Protein AF-A0A7S3BVL7-F1 (afdb_monomer)

Nearest PDB structures (foldseek):
  9erv-assembly1_A  TM=2.334E-01  e=6.554E-01  Salmonella
  4ccl-assembly1_B  TM=4.447E-01  e=3.852E+00  Escherichia coli
  7o05-assembly2_B  TM=2.309E-01  e=3.852E+00  Severe acute respiratory syndrome coronavirus 2

Radius of gyration: 19.99 Å; Cα contacts (8 Å, |Δi|>4): 386; chains: 1; bounding box: 57×36×60 Å

pLDDT: mean 72.98, std 22.2, range [33.56, 97.69]

Secondary structure (DSSP, 8-state):
-HHHHHHGGGTTT---HHHHHHHHHS---TTSGGG--EEEEEEETTEEEEEESSS---HHHHHHHHHHHHHHHHSPPPSEEEEEE-SSS-GGGT--S---EEES-B-TT--SEE---HHHHHHHHS-S--TT----B--SSTT--S-B----SSHHHHHHHH--------TTS-HHHHHHHHH-TTSS--TTSSPPPPTTS-GGG-SEEEE---SS--THHHHHHHTT-EEEE---S-GGG--B-TTGGG-

Sequence (251 aa):
EIVQAELEPFVEHGIDEQLVQRAFDAPRLRKAHKGDDFIRIRSVDGRLFIAKRGFCLNYRHRAYLEGLLEIMRTSTLPDVDFVMSVNDNPPCEATRERLPIGTFSKRRGCESFVLPCWSMMHDMYRGRTSTYSYHKLRPTSPRIRGLSWGLGNGPTRKKALQRVVNRGLLVGLPLHITNQIYKDSSLWFDNRQKPGVANESHPCGYTHLAHMEGVAYSMRLKNVVLCGALAVWVDKPSETQLYREYWYRFL

InterPro domains:
  IPR006598 Glycosyl transferase CAP10 domain [PF05686] (2-120)

Organism: NCBI:txid156174

Structure (mmCIF, N/CA/C/O backbone):
data_AF-A0A7S3BVL7-F1
#
_entry.id   AF-A0A7S3BVL7-F1
#
loop_
_atom_site.group_PDB
_atom_site.id
_atom_site.type_symbol
_atom_site.label_atom_id
_atom_site.label_alt_id
_atom_site.label_comp_id
_atom_site.label_asym_id
_atom_site.label_entity_id
_atom_site.label_seq_id
_atom_site.pdbx_PDB_ins_code
_atom_site.Cartn_x
_atom_site.Cartn_y
_atom_site.Cartn_z
_atom_site.occupancy
_atom_site.B_iso_or_equiv
_atom_site.auth_seq_id
_atom_site.auth_comp_id
_atom_site.auth_asym_id
_atom_site.auth_atom_id
_atom_site.pdbx_PDB_model_num
ATOM 1 N N . GLU A 1 1 ? -2.096 -17.096 2.851 1.00 76.88 1 GLU A N 1
ATOM 2 C CA . GLU A 1 1 ? -0.652 -17.114 3.182 1.00 76.88 1 GLU A CA 1
ATOM 3 C C . GLU A 1 1 ? -0.027 -15.732 3.425 1.00 76.88 1 GLU A C 1
ATOM 5 O O . GLU A 1 1 ? 0.138 -15.460 4.599 1.00 76.88 1 GLU A O 1
ATOM 10 N N . ILE A 1 2 ? 0.270 -14.832 2.448 1.00 80.25 2 ILE A N 1
ATOM 11 C CA . ILE A 1 2 ? 0.862 -13.485 2.769 1.00 80.25 2 ILE A CA 1
ATOM 12 C C . ILE A 1 2 ? 0.034 -12.775 3.820 1.00 80.25 2 ILE A C 1
ATOM 14 O O . ILE A 1 2 ? 0.545 -12.420 4.867 1.00 80.25 2 ILE A O 1
ATOM 18 N N . VAL A 1 3 ? -1.247 -12.560 3.514 1.00 82.19 3 VAL A N 1
ATOM 19 C CA . VAL A 1 3 ? -2.116 -11.731 4.353 1.00 82.19 3 VAL A CA 1
ATOM 20 C C . VAL A 1 3 ? -2.211 -12.320 5.757 1.00 82.19 3 VAL A C 1
ATOM 22 O O . VAL A 1 3 ? -2.200 -11.588 6.732 1.00 82.19 3 VAL A O 1
ATOM 25 N N . GLN A 1 4 ? -2.216 -13.649 5.856 1.00 86.44 4 GLN A N 1
ATOM 26 C CA . GLN A 1 4 ? -2.236 -14.348 7.132 1.00 86.44 4 GLN A CA 1
ATOM 27 C C . GLN A 1 4 ? -0.932 -14.149 7.915 1.00 86.44 4 GLN A C 1
ATOM 29 O O . GLN A 1 4 ? -1.004 -13.792 9.079 1.00 86.44 4 GLN A O 1
ATOM 34 N N . ALA A 1 5 ? 0.237 -14.300 7.284 1.00 89.06 5 ALA A N 1
ATOM 35 C CA . ALA A 1 5 ? 1.531 -14.064 7.935 1.00 89.06 5 ALA A CA 1
ATOM 36 C C . ALA A 1 5 ? 1.726 -12.590 8.340 1.00 89.06 5 ALA A C 1
ATOM 38 O O . ALA A 1 5 ? 2.331 -12.279 9.357 1.00 89.06 5 ALA A O 1
ATOM 39 N N . GLU A 1 6 ? 1.194 -11.661 7.546 1.00 90.38 6 GLU A N 1
ATOM 40 C CA . GLU A 1 6 ? 1.248 -10.225 7.824 1.00 90.38 6 GLU A CA 1
ATOM 41 C C . GLU A 1 6 ? 0.330 -9.811 8.986 1.00 90.38 6 GLU A C 1
ATOM 43 O O . GLU A 1 6 ? 0.614 -8.823 9.661 1.00 90.38 6 GLU A O 1
ATOM 48 N N . LEU A 1 7 ? -0.756 -10.555 9.217 1.00 91.69 7 LEU A N 1
ATOM 49 C CA . LEU A 1 7 ? -1.724 -10.304 10.287 1.00 91.69 7 LEU A CA 1
ATOM 50 C C . LEU A 1 7 ? -1.544 -11.218 11.506 1.00 91.69 7 LEU A C 1
ATOM 52 O O . LEU A 1 7 ? -2.177 -10.974 12.529 1.00 91.69 7 LEU A O 1
ATOM 56 N N . GLU A 1 8 ? -0.668 -12.222 11.425 1.00 93.62 8 GLU A N 1
ATOM 57 C CA . GLU A 1 8 ? -0.352 -13.167 12.503 1.00 93.62 8 GLU A CA 1
ATOM 58 C C . GLU A 1 8 ? -0.082 -12.484 13.856 1.00 93.62 8 GLU A C 1
ATOM 60 O O . GLU A 1 8 ? -0.671 -12.924 14.845 1.00 93.62 8 GLU A O 1
ATOM 65 N N . PRO A 1 9 ? 0.676 -11.365 13.935 1.00 92.62 9 PRO A N 1
ATOM 66 C CA . PRO A 1 9 ? 0.924 -10.683 15.208 1.00 92.62 9 PRO A CA 1
ATOM 67 C C . PRO A 1 9 ? -0.334 -10.167 15.923 1.00 92.62 9 PRO A C 1
ATOM 69 O O . PRO A 1 9 ? -0.261 -9.819 17.098 1.00 92.62 9 PRO A O 1
ATOM 72 N N . PHE A 1 10 ? -1.469 -10.086 15.225 1.00 94.12 10 PHE A N 1
ATOM 73 C CA . PHE A 1 10 ? -2.731 -9.566 15.749 1.00 94.12 10 PHE A CA 1
ATOM 74 C C . PHE A 1 10 ? -3.795 -10.655 15.944 1.00 94.12 10 PHE A C 1
ATOM 76 O O . PHE A 1 10 ? -4.895 -10.346 16.389 1.00 94.12 10 PHE A O 1
ATOM 83 N N . VAL A 1 11 ? -3.508 -11.922 15.620 1.00 93.44 11 VAL A N 1
ATOM 84 C CA . VAL A 1 11 ? -4.509 -13.004 15.690 1.00 93.44 11 VAL A CA 1
ATOM 85 C C . VAL A 1 11 ? -4.908 -13.318 17.131 1.00 93.44 11 VAL A C 1
ATOM 87 O O . VAL A 1 11 ? -6.090 -13.500 17.401 1.00 93.44 11 VAL A O 1
ATOM 90 N N . GLU A 1 12 ? -3.946 -13.354 18.057 1.00 92.19 12 GLU A N 1
ATOM 91 C CA . GLU A 1 12 ? -4.189 -13.741 19.455 1.00 92.19 12 GLU A CA 1
ATOM 92 C C . GLU A 1 12 ? -5.118 -12.763 20.189 1.00 92.19 12 GLU A C 1
ATOM 94 O O . GLU A 1 12 ? -5.978 -13.175 20.964 1.00 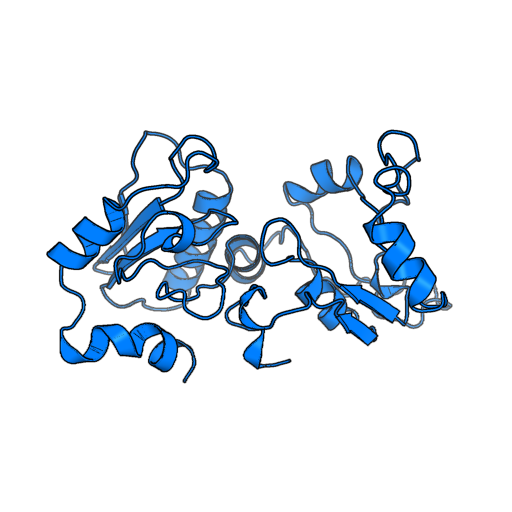92.19 12 GLU A O 1
ATOM 99 N N . HIS A 1 13 ? -4.959 -11.463 19.934 1.00 92.94 13 HIS A N 1
ATOM 100 C CA . HIS A 1 13 ? -5.699 -10.407 20.632 1.00 92.94 13 HIS A CA 1
ATOM 101 C C . HIS A 1 13 ? -6.817 -9.783 19.787 1.00 92.94 13 HIS A C 1
ATOM 103 O O . HIS A 1 13 ? -7.644 -9.041 20.312 1.00 92.94 13 HIS A O 1
ATOM 109 N N . GLY A 1 14 ? -6.854 -10.083 18.488 1.00 95.00 14 GLY A N 1
ATOM 110 C CA . GLY A 1 14 ? -7.730 -9.419 17.534 1.00 95.00 14 GLY A CA 1
ATOM 111 C C . GLY A 1 14 ? -7.319 -7.972 17.242 1.00 95.00 14 GLY A C 1
ATOM 112 O O . GLY A 1 14 ? -6.344 -7.434 17.770 1.00 95.00 14 GLY A O 1
ATOM 113 N N . ILE A 1 15 ? -8.087 -7.334 16.358 1.00 96.12 15 ILE A N 1
ATOM 114 C CA . ILE A 1 15 ? -7.961 -5.912 16.030 1.00 96.12 15 ILE A CA 1
ATOM 115 C C . ILE A 1 15 ? -9.272 -5.239 16.431 1.00 96.12 15 ILE A C 1
ATOM 117 O O . ILE A 1 15 ? -10.266 -5.341 15.714 1.00 96.12 15 ILE A O 1
ATOM 121 N N . ASP A 1 16 ? -9.278 -4.586 17.591 1.00 96.88 16 ASP A N 1
ATOM 122 C CA . ASP A 1 16 ? -10.437 -3.850 18.095 1.00 96.88 16 ASP A CA 1
ATOM 123 C C . ASP A 1 16 ? -10.432 -2.371 17.659 1.00 96.88 16 ASP A C 1
ATOM 125 O O . ASP A 1 16 ? -9.482 -1.856 17.059 1.00 96.88 16 ASP A O 1
ATOM 129 N N . GLU A 1 17 ? -11.520 -1.658 17.961 1.00 97.06 17 GLU A N 1
ATOM 130 C CA . GLU A 1 17 ? -11.662 -0.244 17.602 1.00 97.06 17 GLU A CA 1
ATOM 131 C C . GLU A 1 17 ? -10.611 0.651 18.279 1.00 97.06 17 GLU A C 1
ATOM 133 O O . GLU A 1 17 ? -10.146 1.622 17.673 1.00 97.06 17 GLU A O 1
ATOM 138 N N . GLN A 1 18 ? -10.196 0.323 19.507 1.00 97.62 18 GLN A N 1
ATOM 139 C CA . GLN A 1 18 ? -9.185 1.095 20.229 1.00 97.62 18 GLN A CA 1
ATOM 140 C C . GLN A 1 18 ? -7.812 0.963 19.564 1.00 97.62 18 GLN A C 1
ATOM 142 O O . GLN A 1 18 ? -7.092 1.957 19.431 1.00 97.62 18 GLN A O 1
ATOM 147 N N . LEU A 1 19 ? -7.458 -0.234 19.097 1.00 97.19 19 LEU A N 1
ATOM 148 C CA . LEU A 1 19 ? -6.216 -0.502 18.387 1.00 97.19 19 LEU A CA 1
ATOM 149 C C . LEU A 1 19 ? -6.198 0.186 17.020 1.00 97.19 19 LEU A C 1
ATOM 151 O O . LEU A 1 19 ? -5.183 0.780 16.653 1.00 97.19 19 LEU A O 1
ATOM 155 N N . VAL A 1 20 ? -7.319 0.186 16.292 1.00 97.69 20 VAL A N 1
ATOM 156 C CA . VAL A 1 20 ? -7.454 0.943 15.034 1.00 97.69 20 VAL A CA 1
ATOM 157 C C . VAL A 1 20 ? -7.321 2.447 15.281 1.00 97.69 20 VAL A C 1
ATOM 159 O O . V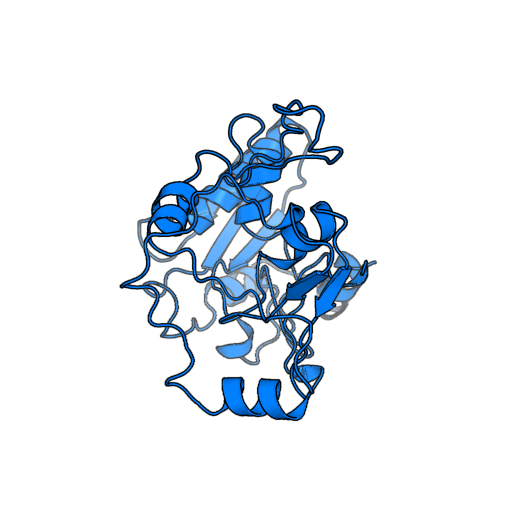AL A 1 20 ? -6.627 3.142 14.533 1.00 97.69 20 VAL A O 1
ATOM 162 N N . GLN A 1 21 ? -7.933 2.969 16.346 1.00 97.56 21 GLN A N 1
ATOM 163 C CA . GLN A 1 21 ? -7.808 4.380 16.705 1.00 97.56 21 GLN A CA 1
ATOM 164 C C . GLN A 1 21 ? -6.359 4.739 17.071 1.00 97.56 21 GLN A C 1
ATOM 166 O O . GLN A 1 21 ? -5.820 5.708 16.536 1.00 97.56 21 GLN A O 1
ATOM 171 N N . ARG A 1 22 ? -5.681 3.919 17.884 1.00 97.12 22 ARG A N 1
ATOM 172 C CA . ARG A 1 22 ? -4.246 4.071 18.188 1.00 97.12 22 ARG A CA 1
ATOM 173 C C . ARG A 1 22 ? -3.380 4.028 16.933 1.00 97.12 22 ARG A C 1
ATOM 175 O O . ARG A 1 22 ? -2.495 4.866 16.778 1.00 97.12 22 ARG A O 1
ATOM 182 N N . ALA A 1 23 ? -3.665 3.112 16.009 1.00 96.75 23 ALA A N 1
ATOM 183 C CA . ALA A 1 23 ? -2.988 3.029 14.717 1.00 96.75 23 ALA A CA 1
ATOM 184 C C . ALA A 1 23 ? -3.146 4.325 13.904 1.00 96.75 23 ALA A C 1
ATOM 186 O O . ALA A 1 23 ? -2.185 4.813 13.307 1.00 96.75 23 ALA A O 1
ATOM 187 N N . PHE A 1 24 ? -4.336 4.928 13.917 1.00 96.38 24 PHE A N 1
ATOM 188 C CA . PHE A 1 24 ? -4.598 6.195 13.237 1.00 96.38 24 PHE A CA 1
ATOM 189 C C . PHE A 1 24 ? -3.907 7.377 13.927 1.00 96.38 24 PHE A C 1
ATOM 191 O O . PHE A 1 24 ? -3.437 8.318 13.266 1.00 96.38 24 PHE A O 1
ATOM 198 N N . ASP A 1 25 ? -3.806 7.318 15.253 1.00 94.81 25 ASP A N 1
ATOM 199 C CA . ASP A 1 25 ? -3.205 8.365 16.065 1.00 94.81 25 ASP A CA 1
ATOM 200 C C . ASP A 1 25 ? -1.686 8.296 16.186 1.00 94.81 25 ASP A C 1
ATOM 202 O O . ASP A 1 25 ? -1.068 9.275 16.619 1.00 94.81 25 ASP A O 1
ATOM 206 N N . ALA A 1 26 ? -1.098 7.197 15.718 1.00 94.56 26 ALA A N 1
ATOM 207 C CA . ALA A 1 26 ? 0.319 6.913 15.804 1.00 94.56 26 ALA A CA 1
ATOM 208 C C . ALA A 1 26 ? 1.214 8.045 15.255 1.00 94.56 26 ALA A C 1
ATOM 210 O O . ALA A 1 26 ? 0.819 8.800 14.345 1.00 94.56 26 ALA A O 1
ATOM 211 N N . PRO A 1 27 ? 2.450 8.163 15.779 1.00 92.81 27 PRO A N 1
ATOM 212 C CA . PRO A 1 27 ? 3.430 9.119 15.286 1.00 92.81 27 PRO A CA 1
ATOM 213 C C . PRO A 1 27 ? 3.668 8.975 13.780 1.00 92.81 27 PRO A C 1
ATOM 215 O O . PRO A 1 27 ? 3.796 7.873 13.250 1.00 92.81 27 PRO A O 1
ATOM 218 N N . ARG A 1 28 ? 3.763 10.113 13.090 1.00 89.88 28 ARG A N 1
ATOM 219 C CA . ARG A 1 28 ? 4.037 10.183 11.648 1.00 89.88 28 ARG A CA 1
ATOM 220 C C . ARG A 1 28 ? 5.461 10.661 11.412 1.00 89.88 28 ARG A C 1
ATOM 222 O O . ARG A 1 28 ? 6.012 11.435 12.196 1.00 89.88 28 ARG A O 1
ATOM 229 N N . LEU A 1 29 ? 6.058 10.241 10.301 1.00 84.50 29 LEU A N 1
ATOM 230 C CA . LEU A 1 29 ? 7.392 10.701 9.926 1.00 84.50 29 LEU A CA 1
ATOM 231 C C . LEU A 1 29 ? 7.372 12.202 9.624 1.00 84.50 29 LEU A C 1
ATOM 233 O O . LEU A 1 29 ? 6.553 12.671 8.839 1.00 84.50 29 LEU A O 1
ATOM 237 N N . ARG A 1 30 ? 8.341 12.960 10.152 1.00 72.19 30 ARG A N 1
ATOM 238 C CA . ARG A 1 30 ? 8.467 14.411 9.885 1.00 72.19 30 ARG A CA 1
ATOM 239 C C . ARG A 1 30 ? 8.573 14.751 8.391 1.00 72.19 30 ARG A C 1
ATOM 241 O O . ARG A 1 30 ? 8.193 15.841 7.983 1.00 72.19 30 ARG A O 1
ATOM 248 N N . LYS A 1 31 ? 9.099 13.823 7.581 1.00 67.19 31 LYS A N 1
ATOM 249 C CA . LYS A 1 31 ? 9.240 13.960 6.120 1.00 67.19 31 LYS A CA 1
ATOM 250 C C . LYS A 1 31 ? 8.011 13.492 5.332 1.00 67.19 31 LYS A C 1
ATOM 252 O O . LYS A 1 31 ? 8.016 13.605 4.108 1.00 67.19 31 LYS A O 1
ATOM 257 N N . ALA A 1 32 ? 6.969 12.982 5.993 1.00 62.28 32 ALA A N 1
ATOM 258 C CA . ALA A 1 32 ? 5.691 12.724 5.344 1.00 62.28 32 ALA A CA 1
ATOM 259 C C . ALA A 1 32 ? 5.196 14.024 4.711 1.00 62.28 32 ALA A C 1
ATOM 261 O O . ALA A 1 32 ? 5.216 15.069 5.362 1.00 62.28 32 ALA A O 1
ATOM 262 N N . HIS A 1 33 ? 4.764 13.983 3.449 1.00 56.62 33 HIS A N 1
ATOM 263 C CA . HIS A 1 33 ? 4.185 15.145 2.779 1.00 56.62 33 HIS A CA 1
ATOM 264 C C . HIS A 1 33 ? 3.084 15.765 3.664 1.00 56.62 33 HIS A C 1
ATOM 266 O O . HIS A 1 33 ? 1.964 15.266 3.700 1.00 56.62 33 HIS A O 1
ATOM 272 N N . LYS A 1 34 ? 3.422 16.860 4.360 1.00 60.72 34 LYS A N 1
ATOM 273 C CA . LYS A 1 34 ? 2.541 17.648 5.239 1.00 60.72 34 LYS A CA 1
ATOM 274 C C . LYS A 1 34 ? 1.993 16.932 6.489 1.00 60.72 34 LYS A C 1
ATOM 276 O O . LYS A 1 34 ? 0.982 17.375 7.008 1.00 60.72 34 LYS A O 1
ATOM 281 N N . GLY A 1 35 ? 2.632 15.862 6.980 1.00 64.38 35 GLY A N 1
ATOM 282 C CA . GLY A 1 35 ? 2.158 15.152 8.188 1.00 64.38 35 GLY A CA 1
ATOM 283 C C . GLY A 1 35 ? 0.805 14.441 8.019 1.00 64.38 35 GLY A C 1
ATOM 284 O O . GLY A 1 35 ? 0.152 14.100 9.000 1.00 64.38 35 GLY A O 1
ATOM 285 N N . ASP A 1 36 ? 0.407 14.215 6.768 1.00 71.81 36 ASP A N 1
ATOM 286 C CA . ASP A 1 36 ? -0.948 13.862 6.349 1.00 71.81 36 ASP A CA 1
ATOM 287 C C . ASP A 1 36 ? -0.956 12.540 5.558 1.00 71.81 36 ASP A C 1
ATOM 289 O O . ASP A 1 36 ? -1.618 12.428 4.529 1.00 71.81 36 ASP A O 1
ATOM 293 N N . ASP A 1 37 ? -0.156 11.556 5.964 1.00 87.44 37 ASP A N 1
ATOM 294 C CA . ASP A 1 37 ? 0.084 10.316 5.215 1.00 87.44 37 ASP A CA 1
ATOM 295 C C . ASP A 1 37 ? -0.825 9.144 5.586 1.00 87.44 37 ASP A C 1
ATOM 297 O O . ASP A 1 37 ? -0.927 8.199 4.804 1.00 87.44 37 ASP A O 1
ATOM 301 N N . PHE A 1 38 ? -1.471 9.184 6.752 1.00 94.00 38 PHE A N 1
ATOM 302 C CA . PHE A 1 38 ? -2.375 8.118 7.179 1.00 94.00 38 PHE A CA 1
ATOM 303 C C . PHE A 1 38 ? -3.827 8.469 6.873 1.00 94.00 38 PHE A C 1
ATOM 305 O O . PHE A 1 38 ? -4.273 9.592 7.133 1.00 94.00 38 PHE A O 1
ATOM 312 N N . ILE A 1 39 ? -4.578 7.476 6.409 1.00 95.19 39 ILE A N 1
ATOM 313 C CA . ILE A 1 39 ? -6.038 7.511 6.323 1.00 95.19 39 ILE A CA 1
ATOM 314 C C . ILE A 1 39 ? -6.612 6.286 7.027 1.00 95.19 39 ILE A C 1
ATOM 316 O O . ILE A 1 39 ? -6.088 5.184 6.879 1.00 95.19 39 ILE A O 1
ATOM 320 N N . ARG A 1 40 ? -7.678 6.488 7.798 1.00 96.88 40 ARG A N 1
ATOM 321 C CA . ARG A 1 40 ? -8.528 5.412 8.307 1.00 96.88 40 ARG A CA 1
ATOM 322 C C . ARG A 1 40 ? -9.664 5.223 7.319 1.00 96.88 40 ARG A C 1
ATOM 324 O O . ARG A 1 40 ? -10.294 6.202 6.915 1.00 96.88 40 ARG A O 1
ATOM 331 N N . ILE A 1 41 ? -9.883 3.990 6.905 1.00 97.31 41 ILE A N 1
ATOM 332 C CA . ILE A 1 41 ? -10.902 3.604 5.941 1.00 97.31 41 ILE A CA 1
ATOM 333 C C . ILE A 1 41 ? -11.817 2.618 6.643 1.00 97.31 41 ILE A C 1
ATOM 335 O O . ILE A 1 41 ? -11.347 1.616 7.178 1.00 97.31 41 ILE A O 1
ATOM 339 N N . ARG A 1 42 ? -13.116 2.896 6.597 1.00 97.50 42 ARG A N 1
ATOM 340 C CA . ARG A 1 42 ? -14.148 1.994 7.086 1.00 97.50 42 ARG A CA 1
ATOM 341 C C . ARG A 1 42 ? -15.102 1.652 5.944 1.00 97.50 42 ARG A C 1
ATOM 343 O O . ARG A 1 42 ? -15.655 2.559 5.327 1.00 97.50 42 ARG A O 1
ATOM 350 N N . SER A 1 43 ? -15.263 0.368 5.649 1.00 96.25 43 SER A N 1
ATOM 351 C CA . SER A 1 43 ? -16.341 -0.151 4.805 1.00 96.25 43 SER A CA 1
ATOM 352 C C . SER A 1 43 ? -17.484 -0.565 5.722 1.00 96.25 43 SER A C 1
ATOM 354 O O . SER A 1 43 ? -17.231 -1.315 6.661 1.00 96.25 43 SER A O 1
ATOM 356 N N . VAL A 1 44 ? -18.691 -0.049 5.493 1.00 96.25 44 VAL A N 1
ATOM 357 C CA . VAL A 1 44 ? -19.916 -0.474 6.194 1.00 96.25 44 VAL A CA 1
ATOM 358 C C . VAL A 1 44 ? -21.045 -0.527 5.181 1.00 96.25 44 VAL A C 1
ATOM 360 O O . VAL A 1 44 ? -21.278 0.475 4.497 1.00 96.25 44 VAL A O 1
ATOM 363 N N . ASP A 1 45 ? -21.718 -1.669 5.056 1.00 94.69 45 ASP A N 1
ATOM 364 C CA . ASP A 1 45 ? -22.886 -1.847 4.180 1.00 94.69 45 ASP A CA 1
ATOM 365 C C . ASP A 1 45 ? -22.635 -1.368 2.735 1.00 94.69 45 ASP A C 1
ATOM 367 O O . ASP A 1 45 ? -23.423 -0.635 2.126 1.00 94.69 45 ASP A O 1
ATOM 371 N N . GLY A 1 46 ? -21.467 -1.717 2.185 1.00 91.62 46 GLY A N 1
ATOM 372 C CA . GLY A 1 46 ? -21.079 -1.334 0.824 1.00 91.62 46 GLY A CA 1
ATOM 373 C C . GLY A 1 46 ? -20.774 0.159 0.638 1.00 91.62 46 GLY A C 1
ATOM 374 O O . GLY A 1 46 ? -20.732 0.641 -0.496 1.00 91.62 46 GLY A O 1
ATOM 375 N N . ARG A 1 47 ? -20.535 0.913 1.719 1.00 94.12 47 ARG A N 1
ATOM 376 C CA . ARG A 1 47 ? -20.135 2.330 1.681 1.00 94.12 47 ARG A CA 1
ATOM 377 C C . ARG A 1 47 ? -18.754 2.530 2.292 1.00 94.12 47 ARG A C 1
ATOM 379 O O . ARG A 1 47 ? -18.435 1.927 3.309 1.00 94.12 47 ARG A O 1
ATOM 386 N N . LEU A 1 48 ? -17.958 3.426 1.702 1.00 94.88 48 LEU A N 1
ATOM 387 C CA . LEU A 1 48 ? -16.663 3.834 2.254 1.00 94.88 48 LEU A CA 1
ATOM 388 C C . LEU A 1 48 ? -16.774 5.127 3.049 1.00 94.88 48 LEU A C 1
ATOM 390 O O . LEU A 1 48 ? -17.190 6.162 2.530 1.00 94.88 48 LEU A O 1
ATOM 394 N N . PHE A 1 49 ? -16.280 5.071 4.276 1.00 96.00 49 PHE A N 1
ATOM 395 C CA . PHE A 1 49 ? -16.069 6.203 5.160 1.00 96.00 49 PHE A CA 1
ATOM 396 C C . PHE A 1 49 ? -14.570 6.393 5.357 1.00 96.00 49 PHE A C 1
ATOM 398 O O . PHE A 1 49 ? -13.812 5.428 5.463 1.00 96.00 49 PHE A O 1
ATOM 405 N N . ILE A 1 50 ? -14.125 7.646 5.372 1.00 95.50 50 ILE A N 1
ATOM 406 C CA . ILE A 1 50 ? -12.703 7.976 5.429 1.00 95.50 50 ILE A CA 1
ATOM 407 C C . ILE A 1 50 ? -12.496 9.015 6.519 1.00 95.50 50 ILE A C 1
ATOM 409 O O . ILE A 1 50 ? -13.108 10.081 6.482 1.00 95.50 50 ILE A O 1
ATOM 413 N N . ALA A 1 51 ? -11.585 8.731 7.444 1.00 94.38 51 ALA A N 1
ATOM 414 C CA . ALA A 1 51 ? -11.071 9.717 8.381 1.00 94.38 51 ALA A CA 1
ATOM 415 C C . ALA A 1 51 ? -9.602 10.020 8.065 1.00 94.38 51 ALA A C 1
ATOM 417 O O . ALA A 1 51 ? -8.793 9.133 7.781 1.00 94.38 51 ALA A O 1
ATOM 418 N N . LYS A 1 52 ? -9.248 11.305 8.098 1.00 90.62 52 LYS A N 1
ATOM 419 C CA . LYS A 1 52 ? -7.895 11.798 7.835 1.00 90.62 52 LYS A CA 1
ATOM 420 C C . LYS A 1 52 ? -7.616 13.016 8.716 1.00 90.62 52 LYS A C 1
ATOM 422 O O . LYS A 1 52 ? -8.506 13.830 8.941 1.00 90.62 52 LYS A O 1
ATOM 427 N N . ARG A 1 53 ? -6.371 13.164 9.184 1.00 85.88 53 ARG A N 1
ATOM 428 C CA . ARG A 1 53 ? -5.906 14.418 9.797 1.00 85.88 53 ARG A CA 1
ATOM 429 C C . ARG A 1 53 ? -5.725 15.470 8.696 1.00 85.88 53 ARG A C 1
ATOM 431 O O . ARG A 1 53 ? -5.071 15.194 7.696 1.00 85.88 53 ARG A O 1
ATOM 438 N N . GLY A 1 54 ? -6.357 16.633 8.831 1.00 82.12 54 GLY A N 1
ATOM 439 C CA . GLY A 1 54 ? -6.339 17.694 7.815 1.00 82.12 54 GLY A CA 1
ATOM 440 C C . GLY A 1 54 ? -7.337 17.500 6.662 1.00 82.12 54 GLY A C 1
ATOM 441 O O . GLY A 1 54 ? -7.810 16.401 6.385 1.00 82.12 54 GLY A O 1
ATOM 442 N N . PHE A 1 55 ? -7.639 18.590 5.953 1.00 71.75 55 PHE A N 1
ATOM 443 C CA . PHE A 1 55 ? -8.811 18.676 5.068 1.00 71.75 55 PHE A CA 1
ATOM 444 C C . PHE A 1 55 ? -8.644 18.057 3.669 1.00 71.75 55 PHE A C 1
ATOM 446 O O . PHE A 1 55 ? -9.636 17.760 3.009 1.00 71.75 55 PHE A O 1
ATOM 453 N N . CYS A 1 56 ? -7.414 17.850 3.182 1.00 81.69 56 CYS A N 1
ATOM 454 C CA . CYS A 1 56 ? -7.191 17.531 1.766 1.00 81.69 56 CYS A CA 1
ATOM 455 C C . CYS A 1 56 ? -6.580 16.142 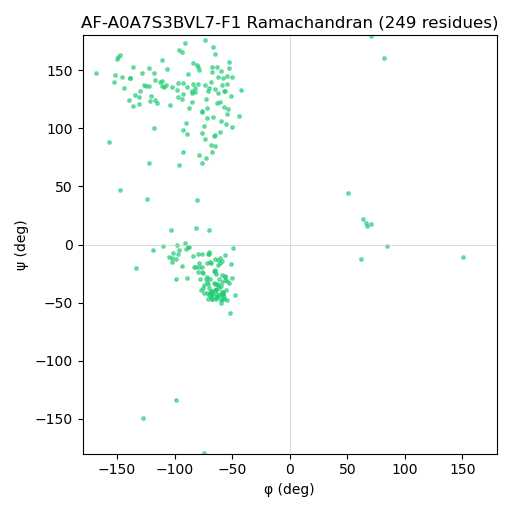1.534 1.00 81.69 56 CYS A C 1
ATOM 457 O O . CYS A 1 56 ? -5.473 15.842 1.986 1.00 81.69 56 CYS A O 1
ATOM 459 N N . LEU A 1 57 ? -7.254 15.323 0.721 1.00 86.94 57 LEU A N 1
ATOM 460 C CA . LEU A 1 57 ? -6.683 14.099 0.154 1.00 86.94 57 LEU A CA 1
ATOM 461 C C . LEU A 1 57 ? -5.642 14.443 -0.920 1.00 86.94 57 LEU A C 1
ATOM 463 O O . LEU A 1 57 ? -5.979 15.009 -1.967 1.00 86.94 57 LEU A O 1
ATOM 467 N N . ASN A 1 58 ? -4.383 14.061 -0.686 1.00 85.44 58 ASN A N 1
ATOM 468 C CA . ASN A 1 58 ? -3.351 14.075 -1.729 1.00 85.44 58 ASN A CA 1
ATOM 469 C C . ASN A 1 58 ? -3.630 13.033 -2.842 1.00 85.44 58 ASN A C 1
ATOM 471 O O . ASN A 1 58 ? -4.496 12.168 -2.708 1.00 85.44 58 ASN A O 1
ATOM 475 N N . TYR A 1 59 ? -2.874 13.107 -3.941 1.00 84.62 59 TYR A N 1
ATOM 476 C CA . TYR A 1 59 ? -3.078 12.247 -5.114 1.00 84.62 59 TYR A CA 1
ATOM 477 C C . TYR A 1 59 ? -2.901 10.744 -4.835 1.00 84.62 59 TYR A C 1
ATOM 479 O O . TYR A 1 59 ? -3.564 9.946 -5.486 1.00 84.62 59 TYR A O 1
ATOM 487 N N . ARG A 1 60 ? -2.049 10.350 -3.877 1.00 88.38 60 ARG A N 1
ATOM 488 C CA . ARG A 1 60 ? -1.822 8.940 -3.519 1.00 88.38 60 ARG A CA 1
ATOM 489 C C . ARG A 1 60 ? -3.024 8.359 -2.783 1.00 88.38 60 ARG A C 1
ATOM 491 O O . ARG A 1 60 ? -3.447 7.256 -3.107 1.00 88.38 60 ARG A O 1
ATOM 498 N N . HIS A 1 61 ? -3.614 9.122 -1.859 1.00 90.75 61 HIS A N 1
ATOM 499 C CA . HIS A 1 61 ? -4.864 8.712 -1.213 1.00 90.75 61 HIS A CA 1
ATOM 500 C C . HIS A 1 61 ? -5.972 8.536 -2.244 1.00 90.75 61 HIS A C 1
ATOM 502 O O . HIS A 1 61 ? -6.611 7.494 -2.281 1.00 90.75 61 HIS A O 1
ATOM 508 N N . ARG A 1 62 ? -6.168 9.539 -3.114 1.00 88.50 62 ARG A N 1
ATOM 509 C CA . ARG A 1 62 ? -7.198 9.487 -4.161 1.00 88.50 62 ARG A CA 1
ATOM 510 C C . ARG A 1 62 ? -7.013 8.263 -5.057 1.00 88.50 62 ARG A C 1
ATOM 512 O O . ARG A 1 62 ? -7.966 7.532 -5.263 1.00 88.50 62 ARG A O 1
ATOM 519 N N . ALA A 1 63 ? -5.788 8.012 -5.513 1.00 87.12 63 ALA A N 1
ATOM 520 C CA . ALA A 1 63 ? -5.441 6.859 -6.339 1.00 87.12 63 ALA A CA 1
ATOM 521 C C . ALA A 1 63 ? -5.802 5.517 -5.674 1.00 87.12 63 ALA A C 1
ATOM 523 O O . ALA A 1 63 ? -6.394 4.652 -6.314 1.00 87.12 63 ALA A O 1
ATOM 524 N N . TYR A 1 64 ? -5.490 5.356 -4.386 1.00 91.81 64 TYR A N 1
ATOM 525 C CA . TYR A 1 64 ? -5.831 4.138 -3.651 1.00 91.81 64 TYR A CA 1
ATOM 526 C C . TYR A 1 64 ? -7.347 3.976 -3.465 1.00 91.81 64 TYR A C 1
ATOM 528 O O . TYR A 1 64 ? -7.897 2.909 -3.733 1.00 91.81 64 TYR A O 1
ATOM 536 N N . LEU A 1 65 ? -8.027 5.048 -3.047 1.00 92.19 65 LEU A N 1
ATOM 537 C CA . LEU A 1 65 ? -9.473 5.065 -2.810 1.00 92.19 65 LEU A CA 1
ATOM 538 C C . LEU A 1 65 ? -10.274 4.824 -4.093 1.00 92.19 65 LEU A C 1
ATOM 540 O O . LEU A 1 65 ? -11.273 4.117 -4.058 1.00 92.19 65 LEU A O 1
ATOM 544 N N . GLU A 1 66 ? -9.829 5.365 -5.228 1.00 89.12 66 GLU A N 1
ATOM 545 C CA . GLU A 1 66 ? -10.416 5.068 -6.539 1.00 89.12 66 GLU A CA 1
ATOM 546 C C . GLU A 1 66 ? -10.362 3.566 -6.849 1.00 89.12 66 GLU A C 1
ATOM 548 O O . GLU A 1 66 ? -11.351 3.012 -7.322 1.00 89.12 66 GLU A O 1
ATOM 553 N N . GLY A 1 67 ? -9.240 2.903 -6.549 1.00 89.50 67 GLY A N 1
ATOM 554 C CA . GLY A 1 67 ? -9.115 1.460 -6.741 1.00 89.50 67 GLY A CA 1
ATOM 555 C C . GLY A 1 67 ? -10.028 0.654 -5.816 1.00 89.50 67 GLY A C 1
ATOM 556 O O . GLY A 1 67 ? -10.695 -0.268 -6.274 1.00 89.50 67 GLY A O 1
ATOM 557 N N . LEU A 1 68 ? -10.121 1.036 -4.537 1.00 91.50 68 LEU A N 1
ATOM 558 C CA . LEU A 1 68 ? -11.064 0.413 -3.600 1.00 91.50 68 LEU A CA 1
ATOM 559 C C . LEU A 1 68 ? -12.519 0.561 -4.053 1.00 91.50 68 LEU A C 1
ATOM 561 O O . LEU A 1 68 ? -13.276 -0.401 -3.983 1.00 91.50 68 LEU A O 1
ATOM 565 N N . LEU A 1 69 ? -12.907 1.748 -4.529 1.00 90.50 69 LEU A N 1
ATOM 566 C CA . LEU A 1 69 ? -14.260 1.994 -5.025 1.00 90.50 69 LEU A CA 1
ATOM 567 C C . LEU A 1 69 ? -14.601 1.104 -6.220 1.00 90.50 69 LEU A C 1
ATOM 569 O O . LEU A 1 69 ? -15.737 0.654 -6.320 1.00 90.50 69 LEU A O 1
ATOM 573 N N . GLU A 1 70 ? -13.651 0.831 -7.118 1.00 88.44 70 GLU A N 1
ATOM 574 C CA . GLU A 1 70 ? -13.913 -0.121 -8.199 1.00 88.44 70 GLU A CA 1
ATOM 575 C C . GLU A 1 70 ? -14.035 -1.557 -7.684 1.00 88.44 70 GLU A C 1
ATOM 577 O O . GLU A 1 70 ? -14.937 -2.283 -8.107 1.00 88.44 70 GLU A O 1
ATOM 582 N N . ILE A 1 71 ? -13.175 -1.973 -6.748 1.00 88.50 71 ILE A N 1
ATOM 583 C CA . ILE A 1 71 ? -13.309 -3.292 -6.118 1.00 88.50 71 ILE A CA 1
ATOM 584 C C . ILE A 1 71 ? -14.723 -3.424 -5.543 1.00 88.50 71 ILE A C 1
ATOM 586 O O . ILE A 1 71 ? -15.420 -4.362 -5.890 1.00 88.50 71 ILE A O 1
ATOM 590 N N . MET A 1 72 ? -15.215 -2.425 -4.813 1.00 89.00 72 MET A N 1
ATOM 591 C CA . MET A 1 72 ? -16.577 -2.433 -4.260 1.00 89.00 72 MET A CA 1
ATOM 592 C C . MET A 1 72 ? -17.708 -2.411 -5.291 1.00 89.00 72 MET A C 1
ATOM 594 O O . MET A 1 72 ? -18.833 -2.781 -4.971 1.00 89.00 72 MET A O 1
ATOM 598 N N . ARG A 1 73 ? -17.454 -1.947 -6.518 1.00 87.75 73 ARG A N 1
ATOM 599 C CA . ARG A 1 73 ? -18.438 -2.037 -7.611 1.00 87.75 73 ARG A CA 1
ATOM 600 C C . ARG A 1 73 ? -18.501 -3.430 -8.216 1.00 87.75 73 ARG A C 1
ATOM 602 O O . ARG A 1 73 ? -19.532 -3.804 -8.762 1.00 87.75 73 ARG A O 1
ATOM 609 N N . THR A 1 74 ? -17.384 -4.148 -8.187 1.00 88.19 74 THR A N 1
ATOM 610 C CA . THR A 1 74 ? -17.221 -5.448 -8.849 1.00 88.19 74 THR A CA 1
ATOM 611 C C . THR A 1 74 ? -17.305 -6.622 -7.876 1.00 88.19 74 THR A C 1
ATOM 613 O O . THR A 1 74 ? -17.498 -7.757 -8.304 1.00 88.19 74 THR A O 1
ATOM 616 N N . SER A 1 75 ? -17.199 -6.362 -6.576 1.00 88.69 75 SER A N 1
ATOM 617 C CA . SER A 1 75 ? -17.286 -7.341 -5.503 1.00 88.69 75 SER A CA 1
ATOM 618 C C . SER A 1 75 ? -17.874 -6.725 -4.234 1.00 88.69 75 SER A C 1
ATOM 620 O O . SER A 1 75 ? -17.896 -5.509 -4.047 1.00 88.69 75 SER A O 1
ATOM 622 N N . THR A 1 76 ? -18.356 -7.578 -3.334 1.00 89.75 76 THR A N 1
ATOM 623 C CA . THR A 1 76 ? -18.791 -7.160 -2.000 1.00 89.75 76 THR A CA 1
ATOM 624 C C . THR A 1 76 ? -17.589 -7.179 -1.063 1.00 89.75 76 THR A C 1
ATOM 626 O O . THR A 1 76 ? -17.001 -8.236 -0.832 1.00 89.75 76 THR A O 1
ATOM 629 N N . LEU A 1 77 ? -17.216 -6.017 -0.523 1.00 89.50 77 LEU A N 1
ATOM 630 C CA . LEU A 1 77 ? -16.262 -5.954 0.583 1.00 89.50 77 LEU A CA 1
ATOM 631 C C . LEU A 1 77 ? -17.000 -6.168 1.908 1.00 89.50 77 LEU A C 1
ATOM 633 O O . LEU A 1 77 ? -18.080 -5.599 2.077 1.00 89.50 77 LEU A O 1
ATOM 637 N N . PRO A 1 78 ? -16.434 -6.950 2.842 1.00 94.75 78 PRO A N 1
ATOM 638 C CA . PRO A 1 78 ? -16.988 -7.052 4.182 1.00 94.75 78 PRO A CA 1
ATOM 639 C C . PRO A 1 78 ? -16.885 -5.711 4.910 1.00 94.75 78 PRO A C 1
ATOM 641 O O . PRO A 1 78 ? -16.101 -4.828 4.534 1.00 94.75 78 PRO A O 1
ATOM 644 N N . ASP A 1 79 ? -17.641 -5.598 5.995 1.00 96.12 79 ASP A N 1
ATOM 645 C CA . ASP A 1 79 ? -17.457 -4.512 6.941 1.00 96.12 79 ASP A CA 1
ATOM 646 C C . ASP A 1 79 ? -16.068 -4.626 7.570 1.00 96.12 79 ASP A C 1
ATOM 648 O O . ASP A 1 79 ? -15.689 -5.659 8.125 1.00 96.12 79 ASP A O 1
ATOM 652 N N . VAL A 1 80 ? -15.270 -3.574 7.419 1.00 96.00 80 VAL A N 1
ATOM 653 C CA . VAL A 1 80 ? -13.874 -3.562 7.857 1.00 96.00 80 VAL A CA 1
ATOM 654 C C . VAL A 1 80 ? -13.449 -2.148 8.199 1.00 96.00 80 VAL A C 1
ATOM 656 O O . VAL A 1 80 ? -13.871 -1.193 7.551 1.00 96.00 80 VAL A O 1
ATOM 659 N N . ASP A 1 81 ? -12.584 -2.014 9.197 1.00 97.50 81 ASP A N 1
ATOM 660 C CA . ASP A 1 81 ? -12.003 -0.751 9.628 1.00 97.50 81 ASP A CA 1
ATOM 661 C C . ASP A 1 81 ? -10.492 -0.904 9.751 1.00 97.50 81 ASP A C 1
ATOM 663 O O . ASP A 1 81 ? -10.001 -1.761 10.484 1.00 97.50 81 ASP A O 1
ATOM 667 N N . PHE A 1 82 ? -9.743 -0.108 8.998 1.00 97.19 82 PHE A N 1
ATOM 668 C CA . PHE A 1 82 ? -8.293 -0.209 8.981 1.00 97.19 82 PHE A CA 1
ATOM 669 C C . PHE A 1 82 ? -7.636 1.135 8.704 1.00 97.19 82 PHE A C 1
ATOM 671 O O . PHE A 1 82 ? -8.222 2.057 8.133 1.00 97.19 82 PHE A O 1
ATOM 678 N N . VAL A 1 83 ? -6.366 1.235 9.085 1.00 97.31 83 VAL A N 1
ATOM 679 C CA . VAL A 1 83 ? -5.529 2.403 8.820 1.00 97.31 83 VAL A CA 1
ATOM 680 C C . VAL A 1 83 ? -4.520 2.040 7.751 1.00 97.31 83 VAL A C 1
ATOM 682 O O . VAL A 1 83 ? -3.918 0.972 7.797 1.00 97.31 83 VAL A O 1
ATOM 685 N N . MET A 1 84 ? -4.299 2.938 6.799 1.00 96.19 84 MET A N 1
ATOM 686 C CA . MET A 1 84 ? -3.232 2.797 5.817 1.00 96.19 84 MET A CA 1
ATOM 687 C C . MET A 1 84 ? -2.367 4.052 5.740 1.00 96.19 84 MET A C 1
ATOM 689 O O . MET A 1 84 ? -2.856 5.171 5.884 1.00 96.19 84 MET A O 1
ATOM 693 N N . SER A 1 85 ? -1.087 3.852 5.445 1.00 94.75 85 SER A N 1
ATOM 694 C CA . SER A 1 85 ? -0.115 4.883 5.108 1.00 94.75 85 SER A CA 1
ATOM 695 C C . SER A 1 85 ? 0.123 4.928 3.600 1.00 94.75 85 SER A C 1
ATOM 697 O O . SER A 1 85 ? 0.317 3.898 2.952 1.00 94.75 85 SER A O 1
ATOM 699 N N . VAL A 1 86 ? 0.158 6.136 3.031 1.00 91.81 86 VAL A N 1
ATOM 700 C CA . VAL A 1 86 ? 0.570 6.377 1.632 1.00 91.81 86 VAL A CA 1
ATOM 701 C C . VAL A 1 86 ? 1.986 6.953 1.508 1.00 91.81 86 VAL A C 1
ATOM 703 O O . VAL A 1 86 ? 2.369 7.460 0.441 1.00 91.81 86 VAL A O 1
ATOM 706 N N . ASN A 1 87 ? 2.764 6.924 2.588 1.00 90.25 87 ASN A N 1
ATOM 707 C CA . ASN A 1 87 ? 4.149 7.382 2.602 1.00 90.25 87 ASN A CA 1
ATOM 708 C C . ASN A 1 87 ? 5.095 6.334 2.005 1.00 90.25 87 ASN A C 1
ATOM 710 O O . ASN A 1 87 ? 4.825 5.145 2.098 1.00 90.25 87 ASN A O 1
ATOM 714 N N . ASP A 1 88 ? 6.204 6.783 1.408 1.00 88.19 88 ASP A N 1
ATOM 715 C CA . ASP A 1 88 ? 7.245 5.879 0.895 1.00 88.19 88 ASP A CA 1
ATOM 716 C C . ASP A 1 88 ? 7.868 5.075 2.037 1.00 88.19 88 ASP A C 1
ATOM 718 O O . ASP A 1 88 ? 7.990 3.855 1.947 1.00 88.19 88 ASP A O 1
ATOM 722 N N . ASN A 1 89 ? 8.178 5.745 3.142 1.00 90.00 89 ASN A N 1
ATOM 723 C CA . ASN A 1 89 ? 8.710 5.083 4.320 1.00 90.00 89 ASN A CA 1
ATOM 724 C C . ASN A 1 89 ? 7.580 4.465 5.163 1.00 90.00 89 ASN A C 1
ATOM 726 O O . ASN A 1 89 ? 6.576 5.139 5.421 1.00 90.00 89 ASN A O 1
ATOM 730 N N . PRO A 1 90 ? 7.739 3.216 5.635 1.00 92.19 90 PRO A N 1
ATOM 731 C CA . PRO A 1 90 ? 6.731 2.550 6.441 1.00 92.19 90 PRO A CA 1
ATOM 732 C C . PRO A 1 90 ? 6.559 3.205 7.825 1.00 92.19 90 PRO A C 1
ATOM 734 O O . PRO A 1 90 ? 7.519 3.746 8.380 1.00 92.19 90 PRO A O 1
ATOM 737 N N . PRO A 1 91 ? 5.364 3.087 8.436 1.00 92.50 91 PRO A N 1
ATOM 738 C CA . PRO A 1 91 ? 5.059 3.618 9.771 1.00 92.50 91 PRO A CA 1
ATOM 739 C C . PRO A 1 91 ? 6.028 3.188 10.877 1.00 92.50 91 PRO A C 1
ATOM 741 O O . PRO A 1 91 ? 6.314 3.970 11.781 1.00 92.50 91 PRO A O 1
ATOM 744 N N . CYS A 1 92 ? 6.572 1.973 10.790 1.00 91.12 92 CYS A N 1
ATOM 745 C CA . CYS A 1 92 ? 7.527 1.441 11.764 1.00 91.12 92 CYS A CA 1
ATOM 746 C C . CYS A 1 92 ? 8.850 2.233 11.851 1.00 91.12 92 CYS A C 1
ATOM 748 O O . CYS A 1 92 ? 9.620 2.055 12.789 1.00 91.12 92 CYS A O 1
ATOM 750 N N . GLU A 1 93 ? 9.137 3.125 10.895 1.00 90.25 93 GLU A N 1
ATOM 751 C CA . GLU A 1 93 ? 10.260 4.065 11.015 1.00 90.25 93 GLU A CA 1
ATOM 752 C C . GLU A 1 93 ? 9.954 5.230 11.979 1.00 90.25 93 GLU A C 1
ATOM 754 O O . GLU A 1 93 ? 10.878 5.891 12.450 1.00 90.25 93 GLU A O 1
ATOM 759 N N . ALA A 1 94 ? 8.676 5.498 12.274 1.00 90.38 94 ALA A N 1
ATOM 760 C CA . ALA A 1 94 ? 8.238 6.535 13.213 1.00 90.38 94 ALA A CA 1
ATOM 761 C C . ALA A 1 94 ? 7.891 5.988 14.604 1.00 90.38 94 ALA A C 1
ATOM 763 O O . ALA A 1 94 ? 8.029 6.710 15.591 1.00 90.38 94 ALA A O 1
ATOM 764 N N . THR A 1 95 ? 7.432 4.740 14.690 1.00 90.44 95 THR A N 1
ATOM 765 C CA . THR A 1 95 ? 7.047 4.093 15.949 1.00 90.44 95 THR A CA 1
ATOM 766 C C . THR A 1 95 ? 7.518 2.642 15.982 1.00 90.44 95 THR A C 1
ATOM 768 O O . THR A 1 95 ? 7.502 1.958 14.965 1.00 90.44 95 THR A O 1
ATOM 771 N N . ARG A 1 96 ? 7.937 2.162 17.159 1.00 89.19 96 ARG A N 1
ATOM 772 C CA . ARG A 1 96 ? 8.246 0.738 17.397 1.00 89.19 96 ARG A CA 1
ATOM 773 C C . ARG A 1 96 ? 7.032 -0.058 17.875 1.00 89.19 96 ARG A C 1
ATOM 775 O O . ARG A 1 96 ? 7.139 -1.256 18.106 1.00 89.19 96 ARG A O 1
ATOM 782 N N . GLU A 1 97 ? 5.912 0.620 18.084 1.00 92.44 97 GLU A N 1
ATOM 783 C CA . GLU A 1 97 ? 4.676 0.006 18.542 1.00 92.44 97 GLU A CA 1
ATOM 784 C C . GLU A 1 97 ? 4.082 -0.901 17.460 1.00 92.44 97 GLU A C 1
ATOM 786 O O . GLU A 1 97 ? 4.074 -0.562 16.273 1.00 92.44 97 GLU A O 1
ATOM 791 N N . ARG A 1 98 ? 3.568 -2.052 17.895 1.00 92.62 98 ARG A N 1
ATOM 792 C CA . ARG A 1 98 ? 2.911 -3.043 17.044 1.00 92.62 98 ARG A CA 1
ATOM 793 C C . ARG A 1 98 ? 1.511 -2.556 16.688 1.00 92.62 98 ARG A C 1
ATOM 795 O O . ARG A 1 98 ? 0.585 -2.699 17.482 1.00 92.62 98 ARG A O 1
ATOM 802 N N . LEU A 1 99 ? 1.359 -1.924 15.527 1.00 95.38 99 LEU A N 1
ATOM 803 C CA . LEU A 1 99 ? 0.091 -1.329 15.099 1.00 95.38 99 LEU A CA 1
ATOM 804 C C . LEU A 1 99 ? -0.333 -1.869 13.729 1.00 95.38 99 LEU A C 1
ATOM 806 O O . LEU A 1 99 ? 0.507 -1.911 12.821 1.00 95.38 99 LEU A O 1
ATOM 810 N N . PRO A 1 100 ? -1.623 -2.218 13.538 1.00 96.06 100 PRO A N 1
ATOM 811 C CA . PRO A 1 100 ? -2.146 -2.727 12.274 1.00 96.06 100 PRO A CA 1
ATOM 812 C C . PRO A 1 100 ? -2.323 -1.576 11.274 1.00 96.06 100 PRO A C 1
ATOM 814 O O . PRO A 1 100 ? -3.431 -1.158 10.941 1.00 96.06 100 PRO A O 1
ATOM 817 N N . ILE A 1 101 ? -1.202 -1.030 10.806 1.00 96.62 101 ILE A N 1
ATOM 818 C CA . ILE A 1 101 ? -1.169 0.014 9.783 1.00 96.62 101 ILE A CA 1
ATOM 819 C C . ILE A 1 101 ? -0.739 -0.630 8.472 1.00 96.62 101 ILE A C 1
ATOM 821 O O . ILE A 1 101 ? 0.368 -1.157 8.363 1.00 96.62 101 ILE A O 1
ATOM 825 N N . GLY A 1 102 ? -1.596 -0.549 7.462 1.00 96.38 102 GLY A N 1
ATOM 826 C CA . GLY A 1 102 ? -1.276 -0.976 6.112 1.00 96.38 102 GLY A CA 1
ATOM 827 C C . GLY A 1 102 ? -0.258 -0.039 5.461 1.00 96.38 102 GLY A C 1
ATOM 828 O O . GLY A 1 102 ? -0.396 1.181 5.520 1.00 96.38 102 GLY A O 1
ATOM 829 N N . THR A 1 103 ? 0.762 -0.575 4.806 1.00 94.94 103 THR A N 1
ATOM 830 C CA . THR A 1 103 ? 1.740 0.194 4.018 1.00 94.94 103 THR A CA 1
ATOM 831 C C . THR A 1 103 ? 1.993 -0.519 2.705 1.00 94.94 103 THR A C 1
ATOM 833 O O . THR A 1 103 ? 1.874 -1.733 2.627 1.00 94.94 103 THR A O 1
ATOM 836 N N . PHE A 1 104 ? 2.366 0.188 1.648 1.00 93.31 104 PHE A N 1
ATOM 837 C CA . PHE A 1 104 ? 2.664 -0.488 0.383 1.00 93.31 104 PHE A CA 1
ATOM 838 C C . PHE A 1 104 ? 4.043 -1.148 0.345 1.00 93.31 104 PHE A C 1
ATOM 840 O O . PHE A 1 104 ? 4.327 -1.945 -0.542 1.00 93.31 104 PHE A O 1
ATOM 847 N N . SER A 1 105 ? 4.922 -0.777 1.272 1.00 92.62 105 SER A N 1
ATOM 848 C CA . SER A 1 105 ? 6.287 -1.277 1.325 1.00 92.62 105 SER A CA 1
ATOM 849 C C . SER A 1 105 ? 6.800 -1.242 2.747 1.00 92.62 105 SER A C 1
ATOM 851 O O . SER A 1 105 ? 6.565 -0.268 3.46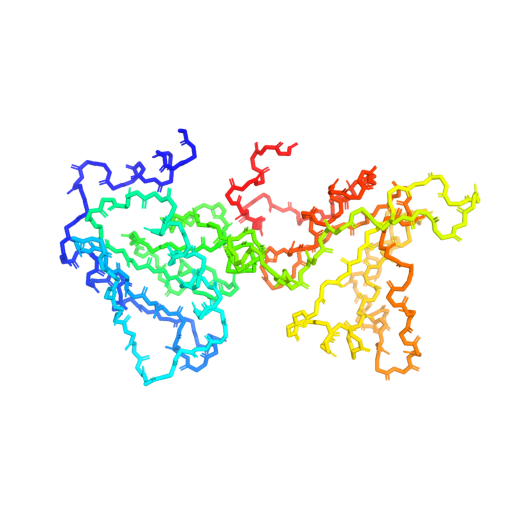5 1.00 92.62 105 SER A O 1
ATOM 853 N N . LYS A 1 106 ? 7.536 -2.281 3.140 1.00 93.19 106 LYS A N 1
ATOM 854 C CA . LYS A 1 106 ? 8.150 -2.370 4.465 1.00 93.19 106 LYS A CA 1
ATOM 855 C C . LYS A 1 106 ? 9.470 -3.130 4.446 1.00 93.19 106 LYS A C 1
ATOM 857 O O . LYS A 1 106 ? 9.753 -3.857 3.499 1.00 93.19 106 LYS A O 1
ATOM 862 N N . ARG A 1 107 ? 10.261 -2.968 5.507 1.00 90.81 107 ARG A N 1
ATOM 863 C CA . ARG A 1 107 ? 11.478 -3.757 5.756 1.00 90.81 107 ARG A CA 1
ATOM 864 C C . ARG A 1 107 ? 11.181 -4.965 6.637 1.00 90.81 107 ARG A C 1
ATOM 866 O O . ARG A 1 107 ? 10.140 -5.022 7.295 1.00 90.81 107 ARG A O 1
ATOM 873 N N . ARG A 1 108 ? 12.117 -5.915 6.697 1.00 88.56 108 ARG A N 1
ATOM 874 C CA . ARG A 1 108 ? 12.061 -7.009 7.678 1.00 88.56 108 ARG A CA 1
ATOM 875 C C . ARG A 1 108 ? 12.051 -6.432 9.102 1.00 88.56 108 ARG A C 1
ATOM 877 O O . ARG A 1 108 ? 12.789 -5.496 9.389 1.00 88.56 108 ARG A O 1
ATOM 884 N N . GLY A 1 109 ? 11.202 -6.981 9.971 1.00 87.38 109 GLY A N 1
ATOM 885 C CA . GLY A 1 109 ? 10.999 -6.485 11.340 1.00 87.38 109 GLY A CA 1
ATOM 886 C C . GLY A 1 109 ? 10.001 -5.327 11.458 1.00 87.38 109 GLY A C 1
ATOM 887 O O . GLY A 1 109 ? 9.724 -4.874 12.561 1.00 87.38 109 GLY A O 1
ATOM 888 N N . CYS A 1 110 ? 9.441 -4.854 10.342 1.00 90.62 110 CYS A N 1
ATOM 889 C CA . CYS A 1 110 ? 8.328 -3.917 10.355 1.00 90.62 110 CYS A CA 1
ATOM 890 C C . CYS A 1 110 ? 6.999 -4.672 10.484 1.00 90.62 110 CYS A C 1
ATOM 892 O O . CYS A 1 110 ? 6.668 -5.501 9.632 1.00 90.62 110 CYS A O 1
ATOM 894 N N . GLU A 1 111 ? 6.228 -4.354 11.517 1.00 91.38 111 GLU A N 1
ATOM 895 C CA . GLU A 1 111 ? 4.975 -5.055 11.834 1.00 91.38 111 GLU A CA 1
ATOM 896 C C . GLU A 1 111 ? 3.727 -4.437 11.192 1.00 91.38 111 GLU A C 1
ATOM 898 O O . GLU A 1 111 ? 2.621 -4.942 11.344 1.00 91.38 111 GLU A O 1
ATOM 903 N N . SER A 1 112 ? 3.900 -3.370 10.411 1.00 93.44 112 SER A N 1
ATOM 904 C CA . SER A 1 112 ? 2.885 -2.927 9.452 1.00 93.44 112 SER A CA 1
ATOM 905 C C . SER A 1 112 ? 2.570 -4.052 8.464 1.00 93.44 112 SER A C 1
ATOM 907 O O . SER A 1 112 ? 3.490 -4.751 8.037 1.00 93.44 112 SER A O 1
ATOM 909 N N . PHE A 1 113 ? 1.313 -4.201 8.046 1.00 94.38 113 PHE A N 1
ATOM 910 C CA . PHE A 1 113 ? 0.962 -5.184 7.019 1.00 94.38 113 PHE A CA 1
ATOM 911 C C . PHE A 1 113 ? 1.098 -4.589 5.613 1.00 94.38 113 PHE A C 1
ATOM 913 O O . PHE A 1 113 ? 0.882 -3.390 5.411 1.00 94.38 113 PHE A O 1
ATOM 920 N N . VAL A 1 114 ? 1.476 -5.401 4.623 1.00 93.75 114 VAL A N 1
ATOM 921 C CA . VAL A 1 114 ? 1.661 -4.901 3.252 1.00 93.75 114 VAL A CA 1
ATOM 922 C C . VAL A 1 114 ? 0.354 -4.876 2.455 1.00 93.75 114 VAL A C 1
ATOM 924 O O . VAL A 1 114 ? -0.363 -5.870 2.369 1.00 93.75 114 VAL A O 1
ATOM 927 N N . LEU A 1 115 ? 0.079 -3.740 1.817 1.00 93.62 115 LEU A N 1
ATOM 928 C CA . LEU A 1 115 ? -1.032 -3.515 0.895 1.00 93.62 115 LEU A CA 1
ATOM 929 C C . LEU A 1 115 ? -0.536 -3.341 -0.551 1.00 93.62 115 LEU A C 1
ATOM 931 O O . LEU A 1 115 ? 0.609 -2.941 -0.778 1.00 93.62 115 LEU A O 1
ATOM 935 N N . PRO A 1 116 ? -1.403 -3.562 -1.553 1.00 92.00 116 PRO A N 1
ATOM 936 C CA . PRO A 1 116 ? -1.234 -3.017 -2.896 1.00 92.00 116 PRO A CA 1
ATOM 937 C C . PRO A 1 116 ? -0.763 -1.559 -2.897 1.00 92.00 116 PRO A C 1
ATOM 939 O O . PRO A 1 116 ? -1.325 -0.711 -2.206 1.00 92.00 116 PRO A O 1
ATOM 942 N N . CYS A 1 117 ? 0.238 -1.213 -3.704 1.00 91.00 117 CYS A N 1
ATOM 943 C CA . CYS A 1 117 ? 0.628 0.187 -3.807 1.00 91.00 117 CYS A CA 1
ATOM 944 C C . CYS A 1 117 ? -0.450 1.043 -4.486 1.00 91.00 117 CYS A C 1
ATOM 946 O O . CYS A 1 117 ? -1.153 0.592 -5.388 1.00 91.00 117 CYS A O 1
ATOM 948 N N . TRP A 1 118 ? -0.556 2.318 -4.092 1.00 88.75 118 TRP A N 1
ATOM 949 C CA . TRP A 1 118 ? -1.563 3.247 -4.629 1.00 88.75 118 TRP A CA 1
ATOM 950 C C . TRP A 1 118 ? -1.507 3.388 -6.156 1.00 88.75 118 TRP A C 1
ATOM 952 O O . TRP A 1 118 ? -2.540 3.619 -6.779 1.00 88.75 118 TRP A O 1
ATOM 962 N N . SER A 1 119 ? -0.324 3.248 -6.771 1.00 83.56 119 SER A N 1
ATOM 963 C CA . SER A 1 119 ? -0.203 3.305 -8.231 1.00 83.56 119 SER A CA 1
ATOM 964 C C . SER A 1 119 ? -0.860 2.095 -8.866 1.00 83.56 119 SER A C 1
ATOM 966 O O . SER A 1 119 ? -1.634 2.248 -9.795 1.00 83.56 119 SER A O 1
ATOM 968 N N . MET A 1 120 ? -0.635 0.906 -8.311 1.00 84.31 120 MET A N 1
ATOM 969 C CA . MET A 1 120 ? -1.270 -0.310 -8.787 1.00 84.31 120 MET A CA 1
ATOM 970 C C . MET A 1 120 ? -2.778 -0.310 -8.523 1.00 84.31 120 MET A C 1
ATOM 972 O O . MET A 1 120 ? -3.533 -0.692 -9.411 1.00 84.31 120 MET A O 1
ATOM 976 N N . MET A 1 121 ? -3.221 0.185 -7.362 1.00 86.56 121 MET A N 1
ATOM 977 C CA . MET A 1 121 ? -4.648 0.357 -7.070 1.00 86.56 121 MET A CA 1
ATOM 978 C C . MET A 1 121 ? -5.336 1.254 -8.102 1.00 86.56 121 MET A C 1
ATOM 980 O O . MET A 1 121 ? -6.426 0.951 -8.574 1.00 86.56 121 MET A O 1
ATOM 984 N N . HIS A 1 122 ? -4.673 2.327 -8.515 1.00 80.69 122 HIS A N 1
ATOM 985 C CA . HIS A 1 122 ? -5.197 3.207 -9.548 1.00 80.69 122 HIS A CA 1
ATOM 986 C C . HIS A 1 122 ? -5.099 2.605 -10.958 1.00 80.69 122 HIS A C 1
ATOM 988 O O . HIS A 1 122 ? -6.042 2.712 -11.736 1.00 80.69 122 HIS A O 1
ATOM 994 N N . ASP A 1 123 ? -3.987 1.956 -11.300 1.00 71.06 123 ASP A N 1
ATOM 995 C CA . ASP A 1 123 ? -3.740 1.424 -12.644 1.00 71.06 123 ASP A CA 1
ATOM 996 C C . ASP A 1 123 ? -4.609 0.210 -12.974 1.00 71.06 123 ASP A C 1
ATOM 998 O O . ASP A 1 123 ? -5.177 0.140 -14.063 1.00 71.06 123 ASP A O 1
ATOM 1002 N N . MET A 1 124 ? -4.690 -0.755 -12.053 1.00 68.50 124 MET A N 1
ATOM 1003 C CA . MET A 1 124 ? -5.374 -2.027 -12.291 1.00 68.50 124 MET A CA 1
ATOM 1004 C C . MET A 1 124 ? -6.887 -1.880 -12.210 1.00 68.50 124 MET A C 1
ATOM 1006 O O . MET A 1 124 ? -7.600 -2.474 -13.013 1.00 68.50 124 MET A O 1
ATOM 1010 N N . TYR A 1 125 ? -7.376 -1.075 -11.268 1.00 63.50 125 TYR A N 1
ATOM 1011 C CA . TYR A 1 125 ? -8.797 -1.052 -10.943 1.00 63.50 125 TYR A CA 1
ATOM 1012 C C . TYR A 1 125 ? -9.537 0.154 -11.542 1.00 63.50 125 TYR A C 1
ATOM 1014 O O . TYR A 1 125 ? -10.749 0.139 -11.610 1.00 63.50 125 TYR A O 1
ATOM 1022 N N . ARG A 1 126 ? -8.884 1.193 -12.087 1.00 62.03 126 ARG A N 1
ATOM 1023 C CA . ARG A 1 126 ? -9.628 2.306 -12.729 1.00 62.03 126 ARG A CA 1
ATOM 1024 C C . ARG A 1 126 ? -10.119 1.997 -14.155 1.00 62.03 126 ARG A C 1
ATOM 1026 O O . ARG A 1 126 ? -10.834 2.806 -14.747 1.00 62.03 126 ARG A O 1
ATOM 1033 N N . GLY A 1 127 ? -9.715 0.872 -14.747 1.00 52.75 127 GLY A N 1
ATOM 1034 C CA . GLY A 1 127 ? -10.296 0.285 -15.966 1.00 52.75 127 GLY A CA 1
ATOM 1035 C C . GLY A 1 127 ? -10.253 1.093 -17.279 1.00 52.75 127 GLY A C 1
ATOM 1036 O O . GLY A 1 127 ? -10.537 0.520 -18.326 1.00 52.75 127 GLY A O 1
ATOM 1037 N N . ARG A 1 128 ? -9.930 2.398 -17.294 1.00 50.19 128 ARG A N 1
ATOM 1038 C CA . ARG A 1 128 ? -10.093 3.237 -18.507 1.00 50.19 128 ARG A CA 1
ATOM 1039 C C . ARG A 1 128 ? -8.919 4.134 -18.880 1.00 50.19 128 ARG A C 1
ATOM 1041 O O . ARG A 1 128 ? -8.786 4.487 -20.044 1.00 50.19 128 ARG A O 1
ATOM 1048 N N . THR A 1 129 ? -8.024 4.447 -17.953 1.00 49.66 129 THR A N 1
ATOM 1049 C CA . THR A 1 129 ? -6.765 5.151 -18.240 1.00 49.66 129 THR A CA 1
ATOM 1050 C C . THR A 1 129 ? -5.793 4.837 -17.121 1.00 49.66 129 THR A C 1
ATOM 1052 O O . THR A 1 129 ? -5.755 5.537 -16.110 1.00 49.66 129 THR A O 1
ATOM 1055 N N . SER A 1 130 ? -5.043 3.756 -17.272 1.00 44.25 130 SER A N 1
ATOM 1056 C CA . SER A 1 130 ? -3.951 3.487 -16.352 1.00 44.25 130 SER A CA 1
ATOM 1057 C C . SER A 1 130 ? -2.921 4.623 -16.452 1.00 44.25 130 SER A C 1
ATOM 1059 O O . SER A 1 130 ? -2.687 5.200 -17.519 1.00 44.25 130 SER A O 1
ATOM 1061 N N . THR A 1 131 ? -2.302 4.987 -15.332 1.00 44.66 131 THR A N 1
ATOM 1062 C CA . THR A 1 131 ? -1.136 5.876 -15.357 1.00 44.66 131 THR A CA 1
ATOM 1063 C C . THR A 1 131 ? 0.046 5.177 -16.047 1.00 44.66 131 THR A C 1
ATOM 1065 O O . THR A 1 131 ? 0.898 5.826 -16.655 1.00 44.66 131 THR A O 1
ATOM 1068 N N . TYR A 1 132 ? 0.016 3.845 -16.059 1.00 44.56 132 TYR A N 1
ATOM 1069 C CA . TYR A 1 132 ? 0.889 2.930 -16.779 1.00 44.56 132 TYR A CA 1
ATOM 1070 C C . TYR A 1 132 ? 0.033 2.032 -17.685 1.00 44.56 132 TYR A C 1
ATOM 1072 O O . TYR A 1 132 ? -0.236 0.876 -17.367 1.00 44.56 132 TYR A O 1
ATOM 1080 N N . SER A 1 133 ? -0.553 2.581 -18.748 1.00 39.88 133 SER A N 1
ATOM 1081 C CA . SER A 1 133 ? -1.374 1.794 -19.668 1.00 39.88 133 SER A CA 1
ATOM 1082 C C . SER A 1 133 ? -0.528 0.761 -20.403 1.00 39.88 133 SER A C 1
ATOM 1084 O O . SER A 1 133 ? 0.030 1.049 -21.457 1.00 39.88 133 SER A O 1
ATOM 1086 N N . TYR A 1 134 ? -0.468 -0.458 -19.866 1.00 43.06 134 TYR A N 1
ATOM 1087 C CA . TYR A 1 134 ? 0.146 -1.611 -20.519 1.00 43.06 134 TYR A CA 1
ATOM 1088 C C . TYR A 1 134 ? -0.755 -2.088 -21.658 1.00 43.06 134 TYR A C 1
ATOM 1090 O O . TYR A 1 134 ? -1.466 -3.084 -21.558 1.00 43.06 134 TYR A O 1
ATOM 1098 N N . HIS A 1 135 ? -0.769 -1.344 -22.755 1.00 40.84 135 HIS A N 1
ATOM 1099 C CA . HIS A 1 135 ? -1.322 -1.849 -23.998 1.00 40.84 135 HIS A CA 1
ATOM 1100 C C . HIS A 1 135 ? -0.209 -2.553 -24.761 1.00 40.84 135 HIS A C 1
ATOM 1102 O O . HIS A 1 135 ? 0.894 -2.022 -24.882 1.00 40.84 135 HIS A O 1
ATOM 1108 N N . LYS A 1 136 ? -0.527 -3.727 -25.311 1.00 40.03 136 LYS A N 1
ATOM 1109 C CA . LYS A 1 136 ? 0.231 -4.311 -26.413 1.00 40.03 136 LYS A CA 1
ATOM 1110 C C . LYS A 1 136 ? 0.140 -3.322 -27.570 1.00 40.03 136 LYS A C 1
ATOM 1112 O O . LYS A 1 136 ? -0.879 -3.273 -28.259 1.00 40.03 136 LYS A O 1
ATOM 1117 N N . LEU A 1 137 ? 1.152 -2.476 -27.737 1.00 43.38 137 LEU A N 1
ATOM 1118 C CA . LEU A 1 137 ? 1.217 -1.608 -28.900 1.00 43.38 137 LEU A CA 1
ATOM 1119 C C . LEU A 1 137 ? 1.302 -2.529 -30.121 1.00 43.38 137 LEU A C 1
ATOM 1121 O O . LEU A 1 137 ? 2.067 -3.499 -30.143 1.00 43.38 137 LEU A O 1
ATOM 1125 N N . ARG A 1 138 ? 0.452 -2.277 -31.123 1.00 46.12 138 ARG A N 1
ATOM 1126 C CA . ARG A 1 138 ? 0.589 -2.960 -32.412 1.00 46.12 138 ARG A CA 1
ATOM 1127 C C . ARG A 1 138 ? 2.002 -2.656 -32.921 1.00 46.12 138 ARG A C 1
ATOM 1129 O O . ARG A 1 138 ? 2.384 -1.486 -32.873 1.00 46.12 138 ARG A O 1
ATOM 1136 N N . PRO A 1 139 ? 2.775 -3.658 -33.375 1.00 48.09 139 PRO A N 1
ATOM 1137 C CA . PRO A 1 139 ? 4.106 -3.413 -33.909 1.00 48.09 139 PRO A CA 1
ATOM 1138 C C . PRO A 1 139 ? 3.997 -2.372 -35.024 1.00 48.09 139 PRO A C 1
ATOM 1140 O O . PRO A 1 139 ? 3.390 -2.629 -36.059 1.00 48.09 139 PRO A O 1
ATOM 1143 N N . THR A 1 140 ? 4.542 -1.179 -34.802 1.00 45.84 140 THR A N 1
ATOM 1144 C CA . THR A 1 140 ? 4.587 -0.120 -35.821 1.00 45.84 140 THR A CA 1
ATOM 1145 C C . THR A 1 140 ? 5.665 -0.400 -36.867 1.00 45.84 140 THR A C 1
ATOM 1147 O O . THR A 1 140 ? 5.729 0.278 -37.886 1.00 45.84 140 THR A O 1
ATOM 1150 N N . SER A 1 141 ? 6.506 -1.415 -36.639 1.00 44.06 141 SER A N 1
ATOM 1151 C CA . SER A 1 141 ? 7.565 -1.834 -37.547 1.00 44.06 141 SER A CA 1
ATOM 1152 C C . SER A 1 141 ? 7.733 -3.358 -37.543 1.00 44.06 141 SER A C 1
ATOM 1154 O O . SER A 1 141 ? 7.842 -3.950 -36.466 1.00 44.06 141 SER A O 1
ATOM 1156 N N . PRO A 1 142 ? 7.856 -4.006 -38.718 1.00 50.50 142 PRO A N 1
ATOM 1157 C CA . PRO A 1 142 ? 8.143 -5.439 -38.830 1.00 50.50 142 PRO A CA 1
ATOM 1158 C C . PRO A 1 142 ? 9.531 -5.835 -38.290 1.00 50.50 142 PRO A C 1
ATOM 1160 O O . PRO A 1 142 ? 9.797 -7.022 -38.099 1.00 50.50 142 PRO A O 1
ATOM 1163 N N . ARG A 1 143 ? 10.415 -4.861 -38.015 1.00 44.44 143 ARG A N 1
ATOM 1164 C CA . ARG A 1 143 ? 11.718 -5.095 -37.364 1.00 44.44 143 ARG A CA 1
ATOM 1165 C C . ARG A 1 143 ? 11.627 -5.165 -35.838 1.00 44.44 143 ARG A C 1
ATOM 1167 O O . ARG A 1 143 ? 12.519 -5.724 -35.212 1.00 44.44 143 ARG A O 1
ATOM 1174 N N . ILE A 1 144 ? 10.556 -4.643 -35.238 1.00 44.94 144 ILE A N 1
ATOM 1175 C CA . ILE A 1 144 ? 10.311 -4.733 -33.795 1.00 44.94 144 ILE A CA 1
ATOM 1176 C C . ILE A 1 144 ? 9.447 -5.973 -33.561 1.00 44.94 144 ILE A C 1
ATOM 1178 O O . ILE A 1 144 ? 8.227 -5.903 -33.425 1.00 44.94 144 ILE A O 1
ATOM 1182 N N . ARG A 1 145 ? 10.086 -7.148 -33.559 1.00 41.31 145 ARG A N 1
ATOM 1183 C CA . ARG A 1 145 ? 9.461 -8.392 -33.089 1.00 41.31 145 ARG A CA 1
ATOM 1184 C C . ARG A 1 145 ? 9.500 -8.403 -31.565 1.00 41.31 145 ARG A C 1
ATOM 1186 O O . ARG A 1 145 ? 10.351 -9.035 -30.957 1.00 41.31 145 ARG A O 1
ATOM 1193 N N . GLY A 1 146 ? 8.605 -7.644 -30.952 1.00 45.97 146 GLY A N 1
ATOM 1194 C CA . GLY A 1 146 ? 8.506 -7.555 -29.503 1.00 45.97 146 GLY A CA 1
ATOM 1195 C C . GLY A 1 146 ? 7.226 -6.853 -29.095 1.00 45.97 146 GLY A C 1
ATOM 1196 O O . GLY A 1 146 ? 6.728 -5.984 -29.807 1.00 45.97 146 GLY A O 1
ATOM 1197 N N . LEU A 1 147 ? 6.678 -7.257 -27.952 1.00 41.38 147 LEU A N 1
ATOM 1198 C CA . LEU A 1 147 ? 5.622 -6.517 -27.275 1.00 41.38 147 LEU A CA 1
ATOM 1199 C C . LEU A 1 147 ? 6.174 -5.121 -26.958 1.00 41.38 147 LEU A C 1
ATOM 1201 O O . LEU A 1 147 ? 7.041 -4.980 -26.098 1.00 41.38 147 LEU A O 1
ATOM 1205 N N . SER A 1 148 ? 5.732 -4.094 -27.682 1.00 42.44 148 SER A N 1
ATOM 1206 C CA . SER A 1 148 ? 6.013 -2.713 -27.309 1.00 42.44 148 SER A CA 1
ATOM 1207 C C . SER A 1 148 ? 4.964 -2.264 -26.295 1.00 42.44 148 SER A C 1
ATOM 1209 O O . SER A 1 148 ? 3.765 -2.496 -26.451 1.00 42.44 148 SER A O 1
ATOM 1211 N N . TRP A 1 149 ? 5.445 -1.664 -25.213 1.00 45.34 149 TRP A N 1
ATOM 1212 C CA . TRP A 1 149 ? 4.645 -1.232 -24.073 1.00 45.34 149 TRP A CA 1
ATOM 1213 C C . TRP A 1 149 ? 4.757 0.288 -23.951 1.00 45.34 149 TRP A C 1
ATOM 1215 O O . TRP A 1 149 ? 5.787 0.858 -24.307 1.00 45.34 149 TRP A O 1
ATOM 1225 N N . GLY A 1 150 ? 3.701 0.959 -23.494 1.00 43.22 150 GLY A N 1
ATOM 1226 C CA . GLY A 1 150 ? 3.668 2.417 -23.355 1.00 43.22 150 GLY A CA 1
ATOM 1227 C C . GLY A 1 150 ? 3.379 2.857 -21.922 1.00 43.22 150 GLY A C 1
ATOM 1228 O O . GLY A 1 150 ? 2.689 2.170 -21.176 1.00 43.22 150 GLY A O 1
ATOM 1229 N N . LEU A 1 151 ? 3.873 4.037 -21.536 1.00 42.91 151 LEU A N 1
ATOM 1230 C CA . LEU A 1 151 ? 3.363 4.730 -20.350 1.00 42.91 151 LEU A CA 1
ATOM 1231 C C . LEU A 1 151 ? 1.983 5.318 -20.669 1.00 42.91 151 LEU A C 1
ATOM 1233 O O . LEU A 1 151 ? 1.778 5.902 -21.734 1.00 42.91 151 LEU A O 1
ATOM 1237 N N . GLY A 1 152 ? 1.045 5.184 -19.733 1.00 45.94 152 GLY A N 1
ATOM 1238 C CA . GLY A 1 152 ? -0.297 5.741 -19.871 1.00 45.94 152 GLY A CA 1
ATOM 1239 C C . GLY A 1 152 ? -0.333 7.258 -19.684 1.00 45.94 152 GLY A C 1
ATOM 1240 O O . GLY A 1 152 ? 0.677 7.912 -19.431 1.00 45.94 152 GLY A O 1
ATOM 1241 N N . ASN A 1 153 ? -1.526 7.846 -19.783 1.00 47.09 153 ASN A N 1
ATOM 1242 C CA . ASN A 1 153 ? -1.737 9.301 -19.714 1.00 47.09 153 ASN A CA 1
ATOM 1243 C C . ASN A 1 153 ? -1.773 9.883 -18.291 1.00 47.09 153 ASN A C 1
ATOM 1245 O O . ASN A 1 153 ? -2.207 11.020 -18.105 1.00 47.09 153 ASN A O 1
ATOM 1249 N N . GLY A 1 154 ? -1.340 9.135 -17.279 1.00 44.81 154 GLY A N 1
ATOM 1250 C CA . GLY A 1 154 ? -1.492 9.568 -15.893 1.00 44.81 154 GLY A CA 1
ATOM 1251 C C . GLY A 1 154 ? -0.540 10.694 -15.462 1.00 44.81 154 GLY A C 1
ATOM 1252 O O . GLY A 1 154 ? 0.339 11.125 -16.213 1.00 44.81 154 GLY A O 1
ATOM 1253 N N . PRO A 1 155 ? -0.680 11.193 -14.221 1.00 38.81 155 PRO A N 1
ATOM 1254 C CA . PRO A 1 155 ? 0.060 12.352 -13.708 1.00 38.81 155 PRO A CA 1
ATOM 1255 C C . PRO A 1 155 ? 1.583 12.148 -13.656 1.00 38.81 155 PRO A C 1
ATOM 1257 O O . PRO A 1 155 ? 2.337 13.125 -13.604 1.00 38.81 155 PRO A O 1
ATOM 1260 N N . THR A 1 156 ? 2.061 10.902 -13.713 1.00 41.81 156 THR A N 1
ATOM 1261 C CA . THR A 1 156 ? 3.486 10.604 -13.876 1.00 41.81 156 THR A CA 1
ATOM 1262 C C . THR A 1 156 ? 3.966 10.762 -15.314 1.00 41.81 156 THR A C 1
ATOM 1264 O O . THR A 1 156 ? 5.150 10.999 -15.459 1.00 41.81 156 THR A O 1
ATOM 1267 N N . ARG A 1 157 ? 3.129 10.755 -16.367 1.00 42.22 157 ARG A N 1
ATOM 1268 C CA . ARG A 1 157 ? 3.564 11.013 -17.759 1.00 42.22 157 ARG A CA 1
ATOM 1269 C C . ARG A 1 157 ? 4.211 12.389 -17.893 1.00 42.22 157 ARG A C 1
ATOM 1271 O O . ARG A 1 157 ? 5.309 12.497 -18.424 1.00 42.22 157 ARG A O 1
ATOM 1278 N N . LYS A 1 158 ? 3.580 13.434 -17.341 1.00 37.94 158 LYS A N 1
ATOM 1279 C CA . LYS A 1 158 ? 4.126 14.807 -17.345 1.00 37.94 158 LYS A CA 1
ATOM 1280 C C . LYS A 1 158 ? 5.414 14.923 -16.521 1.00 37.94 158 LYS A C 1
ATOM 1282 O O . LYS A 1 158 ? 6.347 15.594 -16.945 1.00 37.94 158 LYS A O 1
ATOM 1287 N N . LYS A 1 159 ? 5.492 14.235 -15.373 1.00 39.97 159 LYS A N 1
ATOM 1288 C CA . LYS A 1 159 ? 6.705 14.206 -14.534 1.00 39.97 159 LYS A CA 1
ATOM 1289 C C . LYS A 1 159 ? 7.817 13.333 -15.114 1.00 39.97 159 LYS A C 1
ATOM 1291 O O . LYS A 1 159 ? 8.970 13.694 -14.955 1.00 39.97 159 LYS A O 1
ATOM 1296 N N . ALA A 1 160 ? 7.491 12.228 -15.776 1.00 40.38 160 ALA A N 1
ATOM 1297 C CA . ALA A 1 160 ? 8.424 11.341 -16.459 1.00 40.38 160 ALA A CA 1
ATOM 1298 C C . ALA A 1 160 ? 9.011 12.059 -17.671 1.00 40.38 160 ALA A C 1
ATOM 1300 O O . ALA A 1 160 ? 10.222 12.122 -17.772 1.00 40.38 160 ALA A O 1
ATOM 1301 N N . LEU A 1 161 ? 8.193 12.743 -18.482 1.00 37.97 161 LEU A N 1
ATOM 1302 C CA . LEU A 1 161 ? 8.670 13.605 -19.574 1.00 37.97 161 LEU A CA 1
ATOM 1303 C C . LEU A 1 161 ? 9.646 14.703 -19.104 1.00 37.97 161 LEU A C 1
ATOM 1305 O O . LEU A 1 161 ? 10.500 15.117 -19.876 1.00 37.97 161 LEU A O 1
ATOM 1309 N N . GLN A 1 162 ? 9.553 15.147 -17.845 1.00 33.56 162 GLN A N 1
ATOM 1310 C CA . GLN A 1 162 ? 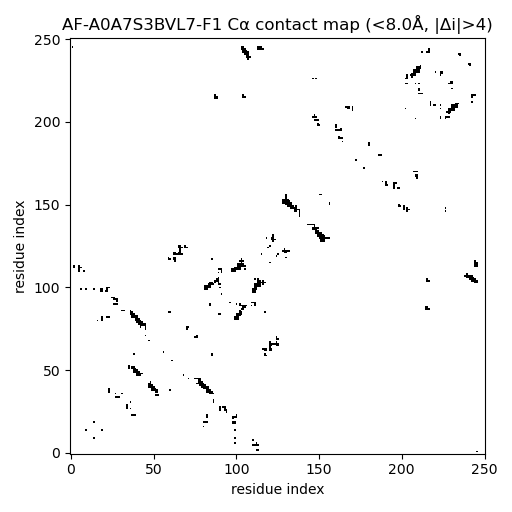10.469 16.127 -17.238 1.00 33.56 162 GLN A CA 1
ATOM 1311 C C . GLN A 1 162 ? 11.587 15.511 -16.372 1.00 33.56 162 GLN A C 1
ATOM 1313 O O . GLN A 1 162 ? 12.499 16.223 -15.962 1.00 33.56 162 GLN A O 1
ATOM 1318 N N . ARG A 1 163 ? 11.511 14.220 -16.024 1.00 35.66 163 ARG A N 1
ATOM 1319 C CA . ARG A 1 163 ? 12.414 13.531 -15.080 1.00 35.66 163 ARG A CA 1
ATOM 1320 C C . ARG A 1 163 ? 12.614 12.062 -15.457 1.00 35.66 163 ARG A C 1
ATOM 1322 O O . ARG A 1 163 ? 12.542 11.190 -14.585 1.00 35.66 163 ARG A O 1
ATOM 1329 N N . VAL A 1 164 ? 12.876 11.757 -16.730 1.00 37.25 164 VAL A N 1
ATOM 1330 C CA . VAL A 1 164 ? 13.435 10.447 -17.091 1.00 37.25 164 VAL A CA 1
ATOM 1331 C C . VAL A 1 164 ? 14.857 10.421 -16.542 1.00 37.25 164 VAL A C 1
ATOM 1333 O O . VAL A 1 164 ? 15.821 10.772 -17.212 1.00 37.25 164 VAL A O 1
ATOM 1336 N N . VAL A 1 165 ? 14.990 10.039 -15.274 1.00 35.06 165 VAL A N 1
ATOM 1337 C CA . VAL A 1 165 ? 16.279 9.635 -14.737 1.00 35.06 165 VAL A CA 1
ATOM 1338 C C . VAL A 1 165 ? 16.529 8.260 -15.319 1.00 35.06 165 VAL A C 1
ATOM 1340 O O . VAL A 1 165 ? 15.956 7.263 -14.873 1.00 35.06 165 VAL A O 1
ATOM 1343 N N . ASN A 1 166 ? 17.370 8.222 -16.343 1.00 37.34 166 ASN A N 1
ATOM 1344 C CA . ASN A 1 166 ? 17.889 6.993 -16.901 1.00 37.34 166 ASN A CA 1
ATOM 1345 C C . ASN A 1 166 ? 18.812 6.363 -15.844 1.00 37.34 166 ASN A C 1
ATOM 1347 O O . ASN A 1 166 ? 20.026 6.500 -15.892 1.00 37.34 166 ASN A O 1
ATOM 1351 N N . ARG A 1 167 ? 18.245 5.682 -14.840 1.00 40.72 167 ARG A N 1
ATOM 1352 C CA . ARG A 1 167 ? 19.000 4.741 -13.996 1.00 40.72 167 ARG A CA 1
ATOM 1353 C C . ARG A 1 167 ? 19.138 3.400 -14.722 1.00 40.72 167 ARG A C 1
ATOM 1355 O O . ARG A 1 167 ? 18.942 2.341 -14.126 1.00 40.72 167 ARG A O 1
ATOM 1362 N N . GLY A 1 168 ? 19.341 3.427 -16.036 1.00 37.81 168 GLY A N 1
ATOM 1363 C CA . GLY A 1 168 ? 19.813 2.274 -16.784 1.00 37.81 168 GLY A CA 1
ATOM 1364 C C . GLY A 1 168 ? 21.281 2.116 -16.438 1.00 37.81 168 GLY A C 1
ATOM 1365 O O . GLY A 1 168 ? 22.126 2.768 -17.039 1.00 37.81 168 GLY A O 1
ATOM 1366 N N . LEU A 1 169 ? 21.575 1.326 -15.409 1.00 40.09 169 LEU A N 1
ATOM 1367 C CA . LEU A 1 169 ? 22.935 0.860 -15.204 1.00 40.09 169 LEU A CA 1
ATOM 1368 C C . LEU A 1 169 ? 23.295 0.045 -16.453 1.00 40.09 169 LEU A C 1
ATOM 1370 O O . LEU A 1 169 ? 22.568 -0.884 -16.809 1.00 40.09 169 LEU A O 1
ATOM 1374 N N . LEU A 1 170 ? 24.366 0.447 -17.133 1.00 40.91 170 LEU A N 1
ATOM 1375 C CA . LEU A 1 170 ? 24.993 -0.301 -18.217 1.00 40.91 170 LEU A CA 1
ATOM 1376 C C . LEU A 1 170 ? 25.343 -1.698 -17.691 1.00 40.91 170 LEU A C 1
ATOM 1378 O O . LEU A 1 170 ? 26.295 -1.861 -16.929 1.00 40.91 170 LEU A O 1
ATOM 1382 N N . VAL A 1 171 ? 24.553 -2.703 -18.062 1.00 35.78 171 VAL A N 1
ATOM 1383 C CA . VAL A 1 171 ? 24.906 -4.103 -17.820 1.00 35.78 171 VAL A CA 1
ATOM 1384 C C . VAL A 1 171 ? 26.051 -4.427 -18.782 1.00 35.78 171 VAL A C 1
ATOM 1386 O O . VAL A 1 171 ? 25.857 -4.436 -19.994 1.00 35.78 171 VAL A O 1
ATOM 1389 N N . GLY A 1 172 ? 27.257 -4.580 -18.226 1.00 33.69 172 GLY A N 1
ATOM 1390 C CA . GLY A 1 172 ? 28.516 -4.773 -18.959 1.00 33.69 172 GLY A CA 1
ATOM 1391 C C . GLY A 1 172 ? 29.766 -4.235 -18.245 1.00 33.69 172 GLY A C 1
ATOM 1392 O O . GLY A 1 172 ? 30.877 -4.541 -18.665 1.00 33.69 172 GLY A O 1
ATOM 1393 N N . LEU A 1 173 ? 29.619 -3.455 -17.165 1.00 38.34 173 LEU A N 1
ATOM 1394 C CA . LEU A 1 173 ? 30.760 -2.933 -16.402 1.00 38.34 173 LEU A CA 1
ATOM 1395 C C . LEU A 1 173 ? 31.131 -3.861 -15.224 1.00 38.34 173 LEU A C 1
ATOM 1397 O O . LEU A 1 173 ? 30.233 -4.352 -14.539 1.00 38.34 173 LEU A O 1
ATOM 1401 N N . PRO A 1 174 ? 32.429 -4.095 -14.949 1.00 37.12 174 PRO A N 1
ATOM 1402 C CA . PRO A 1 174 ? 32.873 -4.902 -13.812 1.00 37.12 174 PRO A CA 1
ATOM 1403 C C . PRO A 1 174 ? 32.408 -4.335 -12.457 1.00 37.12 174 PRO A C 1
ATOM 1405 O O . PRO A 1 174 ? 32.345 -3.119 -12.277 1.00 37.12 174 PRO A O 1
ATOM 1408 N N . LEU A 1 175 ? 32.180 -5.216 -11.472 1.00 39.47 175 LEU A N 1
ATOM 1409 C CA . LEU A 1 175 ? 31.600 -4.914 -10.146 1.00 39.47 175 L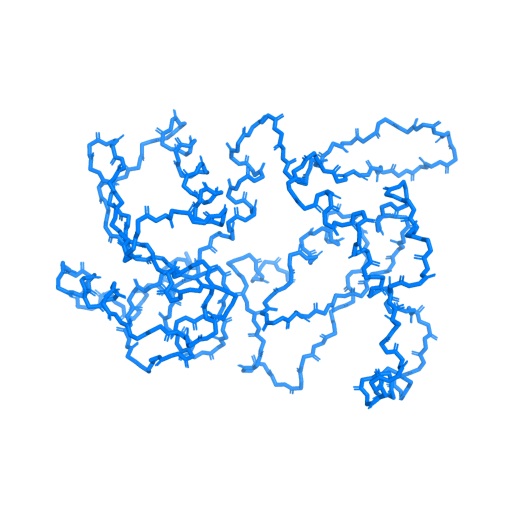EU A CA 1
ATOM 1410 C C . LEU A 1 175 ? 32.260 -3.735 -9.385 1.00 39.47 175 LEU A C 1
ATOM 1412 O O . LEU A 1 175 ? 31.610 -3.049 -8.590 1.00 39.47 175 LEU A O 1
ATOM 1416 N N . HIS A 1 176 ? 33.552 -3.475 -9.619 1.00 43.03 176 HIS A N 1
ATOM 1417 C CA . HIS A 1 176 ? 34.273 -2.360 -8.993 1.00 43.03 176 HIS A CA 1
ATOM 1418 C C . HIS A 1 176 ? 33.814 -0.980 -9.506 1.00 43.03 176 HIS A C 1
ATOM 1420 O O . HIS A 1 176 ? 33.789 -0.026 -8.730 1.00 43.03 176 HIS A O 1
ATOM 1426 N N . ILE A 1 177 ? 33.357 -0.882 -10.762 1.00 44.50 177 ILE A N 1
ATOM 1427 C CA . ILE A 1 177 ? 32.853 0.362 -11.366 1.00 44.50 177 ILE A CA 1
ATOM 1428 C C . ILE A 1 177 ? 31.456 0.689 -10.835 1.00 44.50 177 ILE A C 1
ATOM 1430 O O . ILE A 1 177 ? 31.159 1.842 -10.534 1.00 44.50 177 ILE A O 1
ATOM 1434 N N . THR A 1 178 ? 30.607 -0.317 -10.621 1.00 46.75 178 THR A N 1
ATOM 1435 C CA . THR A 1 178 ? 29.293 -0.123 -9.986 1.00 46.75 178 THR A CA 1
ATOM 1436 C C . THR A 1 178 ? 29.406 0.392 -8.550 1.00 46.75 178 THR A C 1
ATOM 1438 O O . THR A 1 178 ? 28.616 1.245 -8.147 1.00 46.75 178 THR A O 1
ATOM 1441 N N . ASN A 1 179 ? 30.437 -0.031 -7.810 1.00 42.00 179 ASN A N 1
ATOM 1442 C CA . ASN A 1 179 ? 30.749 0.512 -6.483 1.00 42.00 179 ASN A CA 1
ATOM 1443 C C . ASN A 1 179 ? 31.348 1.930 -6.536 1.00 42.00 179 ASN A C 1
ATOM 1445 O O . ASN A 1 179 ? 31.127 2.713 -5.612 1.00 42.00 179 ASN A O 1
ATOM 1449 N N . GLN A 1 180 ? 32.067 2.287 -7.606 1.00 40.81 180 GLN A N 1
ATOM 1450 C CA . GLN A 1 180 ? 32.543 3.655 -7.848 1.00 40.81 180 GLN A CA 1
ATOM 1451 C C . GLN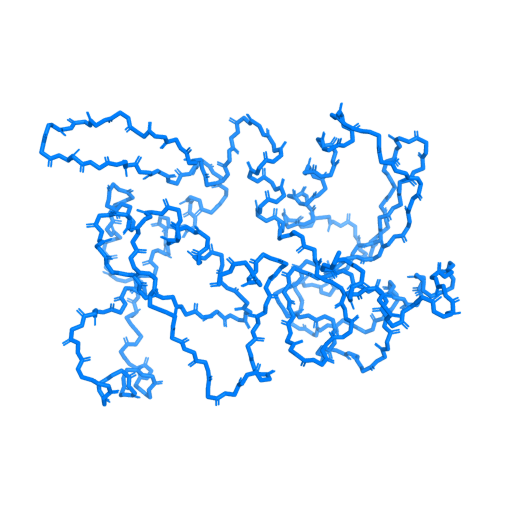 A 1 180 ? 31.393 4.610 -8.197 1.00 40.81 180 GLN A C 1
ATOM 1453 O O . GLN A 1 180 ? 31.300 5.670 -7.591 1.00 40.81 180 GLN A O 1
ATOM 1458 N N . ILE A 1 181 ? 30.451 4.207 -9.058 1.00 45.75 181 ILE A N 1
ATOM 1459 C CA . ILE A 1 181 ? 29.238 4.986 -9.390 1.00 45.75 181 ILE A CA 1
ATOM 1460 C C . ILE A 1 181 ? 28.387 5.268 -8.138 1.00 45.75 181 ILE A C 1
ATOM 1462 O O . ILE A 1 181 ? 27.753 6.314 -8.034 1.00 45.75 181 ILE A O 1
ATOM 1466 N N . TYR A 1 182 ? 28.389 4.356 -7.160 1.00 43.97 182 TYR A N 1
ATOM 1467 C CA . TYR A 1 182 ? 27.692 4.550 -5.885 1.00 43.97 182 TYR A CA 1
ATOM 1468 C C . TYR A 1 182 ? 28.366 5.589 -4.973 1.00 43.97 182 TYR A C 1
ATOM 1470 O O . TYR A 1 182 ? 27.682 6.260 -4.200 1.00 43.97 182 TYR A O 1
ATOM 1478 N N . LYS A 1 183 ? 29.699 5.705 -5.044 1.00 40.12 183 LYS A N 1
ATOM 1479 C CA . LYS A 1 183 ? 30.508 6.617 -4.216 1.00 40.12 183 LYS A CA 1
ATOM 1480 C C . LYS A 1 183 ? 30.676 7.998 -4.845 1.00 40.12 183 LYS A C 1
ATOM 1482 O O . LYS A 1 183 ? 30.797 8.976 -4.113 1.00 40.12 183 LYS A O 1
ATOM 1487 N N . ASP A 1 184 ? 30.640 8.086 -6.170 1.00 40.31 184 ASP A N 1
ATOM 1488 C CA . ASP A 1 184 ? 30.757 9.343 -6.897 1.00 40.31 184 ASP A CA 1
ATOM 1489 C C . ASP A 1 184 ? 29.375 9.980 -7.095 1.00 40.31 184 ASP A C 1
ATOM 1491 O O . ASP A 1 184 ? 28.640 9.688 -8.042 1.00 40.31 184 ASP A O 1
ATOM 1495 N N . SER A 1 185 ? 29.001 10.894 -6.195 1.00 42.41 185 SER A N 1
ATOM 1496 C CA . SER A 1 185 ? 27.789 11.718 -6.333 1.00 42.41 185 SER A CA 1
ATOM 1497 C C . SER A 1 185 ? 27.785 12.571 -7.616 1.00 42.41 185 SER A C 1
ATOM 1499 O O . SER A 1 185 ? 26.733 13.062 -8.017 1.00 42.41 185 SER A O 1
ATOM 1501 N N . SER A 1 186 ? 28.939 12.700 -8.283 1.00 35.19 186 SER A N 1
ATOM 1502 C CA . SER A 1 186 ? 29.153 13.382 -9.565 1.00 35.19 186 SER A CA 1
ATOM 1503 C C . SER A 1 186 ? 28.738 12.554 -10.798 1.00 35.19 186 SER A C 1
ATOM 1505 O O . SER A 1 186 ? 28.399 13.126 -11.833 1.00 35.19 186 SER A O 1
ATOM 1507 N N . LEU A 1 187 ? 28.690 11.216 -10.688 1.00 36.91 187 LEU A N 1
ATOM 1508 C CA . LEU A 1 187 ? 28.192 10.297 -11.730 1.00 36.91 187 LEU A CA 1
ATOM 1509 C C . LEU A 1 187 ? 26.680 10.062 -11.641 1.00 36.91 187 LEU A C 1
ATOM 1511 O O . LEU A 1 187 ? 26.088 9.391 -12.495 1.00 36.91 187 LEU A O 1
ATOM 1515 N N . TRP A 1 188 ? 26.022 10.660 -10.646 1.00 35.94 188 TRP A N 1
ATOM 1516 C CA . TRP A 1 188 ? 24.594 10.915 -10.728 1.00 35.94 188 TRP A CA 1
ATOM 1517 C C . TRP A 1 188 ? 24.405 11.898 -11.865 1.00 35.94 188 TRP A C 1
ATOM 1519 O O . TRP A 1 188 ? 24.543 13.100 -11.669 1.00 35.94 188 TRP A O 1
ATOM 1529 N N . PHE A 1 189 ? 24.129 11.379 -13.060 1.00 37.94 189 PHE A N 1
ATOM 1530 C CA . PHE A 1 189 ? 23.791 12.200 -14.210 1.00 37.94 189 PHE A CA 1
ATOM 1531 C C . PHE A 1 189 ? 22.806 13.280 -13.758 1.00 37.94 189 PHE A C 1
ATOM 1533 O O . PHE A 1 189 ? 21.660 12.965 -13.406 1.00 37.94 189 PHE A O 1
ATOM 1540 N N . ASP A 1 190 ? 23.262 14.538 -13.734 1.00 37.12 190 ASP A N 1
ATOM 1541 C CA . ASP A 1 190 ? 22.400 15.698 -13.565 1.00 37.12 190 ASP A CA 1
ATOM 1542 C C . ASP A 1 190 ? 21.510 15.744 -14.807 1.00 37.12 190 ASP A C 1
ATOM 1544 O O . ASP A 1 190 ? 21.796 16.364 -15.830 1.00 37.12 190 ASP A O 1
ATOM 1548 N N . ASN A 1 191 ? 20.421 14.980 -14.744 1.00 38.47 191 ASN A N 1
ATOM 1549 C CA . ASN A 1 191 ? 19.459 14.793 -15.822 1.00 38.47 191 ASN A CA 1
ATOM 1550 C C . ASN A 1 191 ? 18.627 16.058 -16.075 1.00 38.47 191 ASN A C 1
ATOM 1552 O O . ASN A 1 191 ? 17.626 16.003 -16.782 1.00 38.47 191 ASN A O 1
ATOM 1556 N N . ARG A 1 192 ? 19.023 17.208 -15.517 1.00 41.47 192 ARG A N 1
ATOM 1557 C CA . ARG A 1 192 ? 18.455 18.505 -15.873 1.00 41.47 192 ARG A CA 1
ATOM 1558 C C . ARG A 1 192 ? 18.884 18.986 -17.262 1.00 41.47 192 ARG A C 1
ATOM 1560 O O . ARG A 1 192 ? 18.225 19.879 -17.778 1.00 41.47 192 ARG A O 1
ATOM 1567 N N . GLN A 1 193 ? 19.932 18.414 -17.870 1.00 33.69 193 GLN A N 1
ATOM 1568 C CA . GLN A 1 193 ? 20.518 18.963 -19.106 1.00 33.69 193 GLN A CA 1
ATOM 1569 C C . GLN A 1 193 ? 20.503 18.062 -20.352 1.00 33.69 193 GLN A C 1
ATOM 1571 O O . GLN A 1 193 ? 20.871 18.539 -21.422 1.00 33.69 193 GLN A O 1
ATOM 1576 N N . LYS A 1 194 ? 20.063 16.796 -20.287 1.00 38.41 194 LYS A N 1
ATOM 1577 C CA . LYS A 1 194 ? 19.919 15.976 -21.507 1.00 38.41 194 LYS A CA 1
ATOM 1578 C C . LYS A 1 194 ? 18.470 15.976 -22.001 1.00 38.41 194 LYS A C 1
ATOM 1580 O O . LYS A 1 194 ? 17.576 15.756 -21.181 1.00 38.41 194 LYS A O 1
ATOM 1585 N N . PRO A 1 195 ? 18.217 16.183 -23.312 1.00 36.72 195 PRO A N 1
ATOM 1586 C CA . PRO A 1 195 ? 16.890 15.987 -23.879 1.00 36.72 195 PRO A CA 1
ATOM 1587 C C . PRO A 1 195 ? 16.484 14.548 -23.580 1.00 36.72 195 PRO A C 1
ATOM 1589 O O . PRO A 1 195 ? 17.194 13.605 -23.936 1.00 36.72 195 PRO A O 1
ATOM 1592 N N . GLY A 1 196 ? 15.397 14.396 -22.821 1.00 40.12 196 GLY A N 1
ATOM 1593 C CA . GLY A 1 196 ? 14.894 13.093 -22.422 1.00 40.12 196 GLY A CA 1
ATOM 1594 C C . GLY A 1 196 ? 14.766 12.214 -23.656 1.00 40.12 196 GLY A C 1
ATOM 1595 O O . GLY A 1 196 ? 14.170 12.627 -24.650 1.00 40.12 196 GLY A O 1
ATOM 1596 N N . VAL A 1 197 ? 15.347 11.016 -23.604 1.00 39.53 197 VAL A N 1
ATOM 1597 C CA . VAL A 1 197 ? 15.046 9.991 -24.599 1.00 39.53 197 VAL A CA 1
ATOM 1598 C C . VAL A 1 197 ? 13.527 9.845 -24.596 1.00 39.53 197 VAL A C 1
ATOM 1600 O O . VAL A 1 197 ? 12.928 9.566 -23.553 1.00 39.53 197 VAL A O 1
ATOM 1603 N N . ALA A 1 198 ? 12.905 10.165 -25.730 1.00 37.56 198 ALA A N 1
ATOM 1604 C CA . ALA A 1 198 ? 11.461 10.159 -25.870 1.00 37.56 198 ALA A CA 1
ATOM 1605 C C . ALA A 1 198 ? 10.909 8.788 -25.453 1.00 37.56 198 ALA A C 1
ATOM 1607 O O . ALA A 1 198 ? 11.524 7.756 -25.719 1.00 37.56 198 ALA A O 1
ATOM 1608 N N . ASN A 1 199 ? 9.725 8.796 -24.835 1.00 39.81 199 ASN A N 1
ATOM 1609 C CA . ASN A 1 199 ? 8.963 7.635 -24.342 1.00 39.81 199 ASN A CA 1
ATOM 1610 C C . ASN A 1 199 ? 8.776 6.467 -25.343 1.00 39.81 199 ASN A C 1
ATOM 1612 O O . ASN A 1 199 ? 8.162 5.466 -24.987 1.00 39.81 199 ASN A O 1
ATOM 1616 N N . GLU A 1 200 ? 9.251 6.584 -26.580 1.00 38.28 200 GLU A N 1
ATOM 1617 C CA . GLU A 1 200 ? 9.152 5.570 -27.629 1.00 38.28 200 GLU A CA 1
ATOM 1618 C C . GLU A 1 200 ? 10.145 4.413 -27.442 1.00 38.28 200 GLU A C 1
ATOM 1620 O O . GLU A 1 200 ? 9.863 3.294 -27.861 1.00 38.28 200 GLU A O 1
ATOM 1625 N N . SER A 1 201 ? 11.258 4.624 -26.732 1.00 48.22 201 SER A N 1
ATOM 1626 C CA . SER A 1 201 ? 12.138 3.532 -26.280 1.00 48.22 201 SER A CA 1
ATOM 1627 C C . SER A 1 201 ? 11.787 3.149 -24.846 1.00 48.22 201 SER A C 1
ATOM 1629 O O . SER A 1 201 ? 12.521 3.394 -23.889 1.00 48.22 201 SER A O 1
ATOM 1631 N N . HIS A 1 202 ? 10.601 2.555 -24.691 1.00 54.06 202 HIS A N 1
ATOM 1632 C CA . HIS A 1 202 ? 10.205 1.912 -23.442 1.00 54.06 202 HIS A CA 1
ATOM 1633 C C . HIS A 1 202 ? 11.322 0.947 -22.992 1.00 54.06 202 HIS A C 1
ATOM 1635 O O . HIS A 1 202 ? 11.922 0.290 -23.848 1.00 54.06 202 HIS A O 1
ATOM 1641 N N . PRO A 1 203 ? 11.595 0.792 -21.679 1.00 60.19 203 PRO A N 1
ATOM 1642 C CA . PRO A 1 203 ? 12.647 -0.096 -21.168 1.00 60.19 203 PRO A CA 1
ATOM 1643 C C . PRO A 1 203 ? 12.602 -1.532 -21.716 1.00 60.19 203 PRO A C 1
ATOM 1645 O O . PRO A 1 203 ? 13.606 -2.228 -21.673 1.00 60.19 203 PRO A O 1
ATOM 1648 N N . CYS A 1 204 ? 11.482 -1.965 -22.297 1.00 61.84 204 CYS A N 1
ATOM 1649 C CA . CYS A 1 204 ? 11.354 -3.279 -22.920 1.00 61.84 204 CYS A CA 1
ATOM 1650 C C . CYS A 1 204 ? 12.158 -3.449 -24.222 1.00 61.84 204 CYS A C 1
ATOM 1652 O O . CYS A 1 204 ? 12.206 -4.550 -24.756 1.00 61.84 204 CYS A O 1
ATOM 1654 N N . GLY A 1 205 ? 12.792 -2.392 -24.745 1.00 66.88 205 GLY A N 1
ATOM 1655 C CA . GLY A 1 205 ? 13.764 -2.511 -25.838 1.00 66.88 205 GLY A CA 1
ATOM 1656 C C . GLY A 1 205 ? 15.095 -3.155 -25.423 1.00 66.88 205 GLY A C 1
ATOM 1657 O O . GLY A 1 205 ? 15.924 -3.433 -26.285 1.00 66.88 205 GLY A O 1
ATOM 1658 N N . TYR A 1 206 ? 15.309 -3.392 -24.125 1.00 70.94 206 TYR A N 1
ATOM 1659 C CA . TYR A 1 206 ? 16.530 -3.981 -23.583 1.00 70.94 206 TYR A CA 1
ATOM 1660 C C . TYR A 1 206 ? 16.274 -5.387 -23.042 1.00 70.94 206 TYR A C 1
ATOM 1662 O O . TYR A 1 206 ? 15.275 -5.638 -22.373 1.00 70.94 206 TYR A O 1
ATOM 1670 N N . THR A 1 207 ? 17.225 -6.291 -23.280 1.00 76.81 207 THR A N 1
ATOM 1671 C CA . THR A 1 207 ? 17.196 -7.665 -22.753 1.00 76.81 207 THR A CA 1
ATOM 1672 C C . THR A 1 207 ? 17.542 -7.740 -21.269 1.00 76.81 207 THR A C 1
ATOM 1674 O O . THR A 1 207 ? 17.123 -8.677 -20.602 1.00 76.81 207 THR A O 1
ATOM 1677 N N . HIS A 1 208 ? 18.278 -6.753 -20.747 1.00 80.69 208 HIS A N 1
ATOM 1678 C CA . HIS A 1 208 ? 18.717 -6.683 -19.355 1.00 80.69 208 HIS A CA 1
ATOM 1679 C C . HIS A 1 208 ? 18.383 -5.317 -18.775 1.00 80.69 208 HIS A C 1
ATOM 1681 O O . HIS A 1 208 ? 18.687 -4.285 -19.376 1.00 80.69 208 HIS A O 1
ATOM 1687 N N . LEU A 1 209 ? 17.785 -5.300 -17.588 1.00 77.69 209 LEU A N 1
ATOM 1688 C CA . LEU A 1 209 ? 17.372 -4.070 -16.928 1.00 77.69 209 LEU A CA 1
ATOM 1689 C C . LEU A 1 209 ? 17.735 -4.111 -15.450 1.00 77.69 209 LEU A C 1
ATOM 1691 O O . LEU A 1 209 ? 17.218 -4.927 -14.692 1.00 77.69 209 LEU A O 1
ATOM 1695 N N . ALA A 1 210 ? 18.577 -3.171 -15.025 1.00 79.81 210 ALA A N 1
ATOM 1696 C CA . ALA A 1 210 ? 18.890 -2.996 -13.615 1.00 79.81 210 ALA A CA 1
ATOM 1697 C C . ALA A 1 210 ? 17.697 -2.410 -12.839 1.00 79.81 210 ALA A C 1
ATOM 1699 O O . ALA A 1 210 ? 17.104 -1.396 -13.236 1.00 79.81 210 ALA A O 1
ATOM 1700 N N . HIS A 1 211 ? 17.385 -3.025 -11.703 1.00 83.38 211 HIS A N 1
ATOM 1701 C CA . HIS A 1 211 ? 16.457 -2.535 -10.698 1.00 83.38 211 HIS A CA 1
ATOM 1702 C C . HIS A 1 211 ? 17.221 -2.105 -9.444 1.00 83.38 211 HIS A C 1
ATOM 1704 O O . HIS A 1 211 ? 18.107 -2.807 -8.970 1.00 83.38 211 HIS A O 1
ATOM 1710 N N . MET A 1 212 ? 16.847 -0.946 -8.909 1.00 82.75 212 MET A N 1
ATOM 1711 C CA . MET A 1 212 ? 17.365 -0.400 -7.660 1.00 82.75 212 MET A CA 1
ATOM 1712 C C . MET A 1 212 ? 16.207 0.208 -6.876 1.00 82.75 212 MET A C 1
ATOM 1714 O O . MET A 1 212 ? 15.323 0.855 -7.460 1.00 82.75 212 MET A O 1
ATOM 1718 N N . GLU A 1 213 ? 16.261 0.058 -5.559 1.00 83.00 213 GLU A N 1
ATOM 1719 C CA . GLU A 1 213 ? 15.362 0.745 -4.640 1.00 83.00 213 GLU A CA 1
ATOM 1720 C C . GLU A 1 213 ? 15.541 2.272 -4.705 1.00 83.00 213 GLU A C 1
ATOM 1722 O O . GLU A 1 213 ? 16.591 2.809 -5.077 1.00 83.00 213 GLU A O 1
ATOM 1727 N N . GLY A 1 214 ? 14.469 2.990 -4.375 1.00 82.94 214 GLY A N 1
ATOM 1728 C CA . GLY A 1 214 ? 14.472 4.441 -4.232 1.00 82.94 214 GLY A CA 1
ATOM 1729 C C . GLY A 1 214 ? 14.590 4.842 -2.764 1.00 82.94 214 GLY A C 1
ATOM 1730 O O . GLY A 1 214 ? 15.406 4.309 -2.017 1.00 82.94 214 GLY A O 1
ATOM 1731 N N . VAL A 1 215 ? 13.745 5.793 -2.358 1.00 81.62 215 VAL A N 1
ATOM 1732 C CA . VAL A 1 215 ? 13.514 6.103 -0.936 1.00 81.62 215 VAL A CA 1
ATOM 1733 C C . VAL A 1 215 ? 12.976 4.862 -0.210 1.00 81.62 215 VAL A C 1
ATOM 1735 O O . VAL A 1 215 ? 13.459 4.526 0.865 1.00 81.62 215 VAL A O 1
ATOM 1738 N N . ALA A 1 216 ? 12.053 4.154 -0.863 1.00 86.44 216 ALA A N 1
ATOM 1739 C CA . ALA A 1 216 ? 11.530 2.854 -0.464 1.00 86.44 216 ALA A CA 1
ATOM 1740 C C . ALA A 1 216 ? 11.640 1.861 -1.633 1.00 86.44 216 ALA A C 1
ATOM 1742 O O . ALA A 1 216 ? 12.528 2.005 -2.483 1.00 86.44 216 ALA A O 1
ATOM 1743 N N . TYR A 1 217 ? 10.721 0.895 -1.729 1.00 85.44 217 TYR A N 1
ATOM 1744 C CA . TYR A 1 217 ? 10.591 0.089 -2.940 1.00 85.44 217 TYR A CA 1
ATOM 1745 C C . TYR A 1 217 ? 10.448 0.986 -4.187 1.00 85.44 217 TYR A C 1
ATOM 1747 O O . TYR A 1 217 ? 10.020 2.146 -4.126 1.00 85.44 217 TYR A O 1
ATOM 1755 N N . SER A 1 218 ? 10.794 0.439 -5.348 1.00 83.62 218 SER A N 1
ATOM 1756 C CA . SER A 1 218 ? 10.673 1.146 -6.616 1.00 83.62 218 SER A CA 1
ATOM 1757 C C . SER A 1 218 ? 9.647 0.467 -7.516 1.00 83.62 218 SER A C 1
ATOM 1759 O O . SER A 1 218 ? 9.827 -0.670 -7.949 1.00 83.62 218 SER A O 1
ATOM 1761 N N . MET A 1 219 ? 8.617 1.227 -7.907 1.00 81.00 219 MET A N 1
ATOM 1762 C CA . MET A 1 219 ? 7.580 0.819 -8.873 1.00 81.00 219 MET A CA 1
ATOM 1763 C C . MET A 1 219 ? 8.135 0.371 -10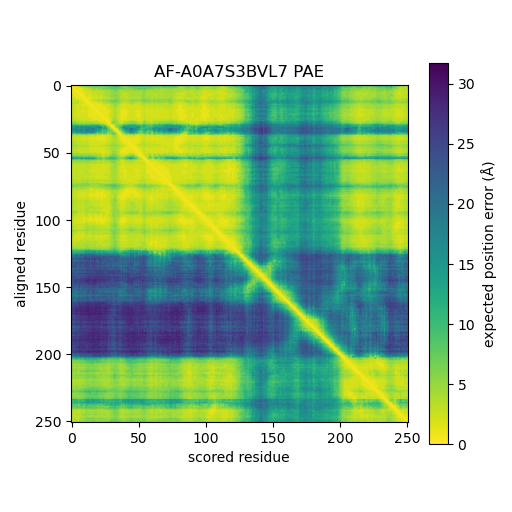.230 1.00 81.00 219 MET A C 1
ATOM 1765 O O . MET A 1 219 ? 7.388 -0.110 -11.076 1.00 81.00 219 MET A O 1
ATOM 1769 N N . ARG A 1 220 ? 9.435 0.554 -10.474 1.00 78.88 220 ARG A N 1
ATOM 1770 C CA . ARG A 1 220 ? 10.102 0.097 -11.687 1.00 78.88 220 ARG A CA 1
ATOM 1771 C C . ARG A 1 220 ? 10.142 -1.426 -11.795 1.00 78.88 220 ARG A C 1
ATOM 1773 O O . ARG A 1 220 ? 10.099 -1.903 -12.923 1.00 78.88 220 ARG A O 1
ATOM 1780 N N . LEU A 1 221 ? 10.241 -2.178 -10.689 1.00 83.50 221 LEU A N 1
ATOM 1781 C CA . LEU A 1 221 ? 10.458 -3.633 -10.770 1.00 83.50 221 LEU A CA 1
ATOM 1782 C C . LEU A 1 221 ? 9.325 -4.333 -11.521 1.00 83.50 221 LEU A C 1
ATOM 1784 O O . LEU A 1 221 ? 9.598 -5.059 -12.470 1.00 83.50 221 LEU A O 1
ATOM 1788 N N . LYS A 1 222 ? 8.064 -4.031 -11.178 1.00 79.62 222 LYS A N 1
ATOM 1789 C CA . LYS A 1 222 ? 6.897 -4.598 -11.875 1.00 79.62 222 LYS A CA 1
ATOM 1790 C C . LYS A 1 222 ? 6.947 -4.335 -13.384 1.00 79.62 222 LYS A C 1
ATOM 1792 O O . LYS A 1 222 ? 6.676 -5.228 -14.175 1.00 79.62 222 LYS A O 1
ATOM 1797 N N . ASN A 1 223 ? 7.387 -3.145 -13.796 1.00 76.00 223 ASN A N 1
ATOM 1798 C CA . ASN A 1 223 ? 7.491 -2.784 -15.213 1.00 76.00 223 ASN A CA 1
ATOM 1799 C C . ASN A 1 223 ? 8.614 -3.555 -15.914 1.00 76.00 223 ASN A C 1
ATOM 1801 O O . ASN A 1 223 ? 8.462 -3.932 -17.069 1.00 76.00 223 ASN A O 1
ATOM 1805 N N . VAL A 1 224 ? 9.738 -3.775 -15.226 1.00 78.25 224 VAL A N 1
ATOM 1806 C CA . VAL A 1 224 ? 10.866 -4.560 -15.745 1.00 78.25 224 VAL A CA 1
ATOM 1807 C C . VAL A 1 224 ? 10.450 -6.014 -15.961 1.00 78.25 224 VAL A C 1
ATOM 1809 O O . VAL A 1 224 ? 10.695 -6.554 -17.035 1.00 78.25 22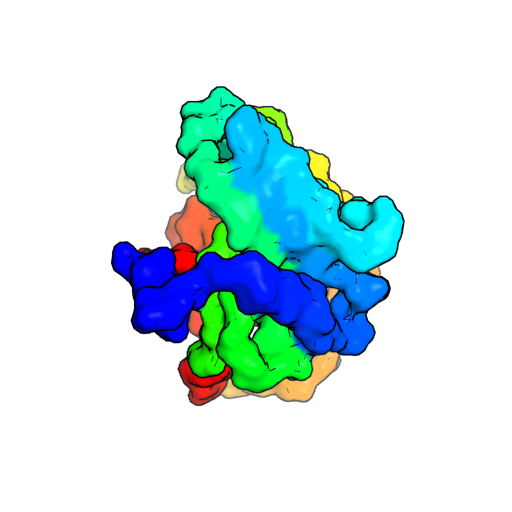4 VAL A O 1
ATOM 1812 N N . VAL A 1 225 ? 9.771 -6.617 -14.981 1.00 81.12 225 VAL A N 1
ATOM 1813 C CA . VAL A 1 225 ? 9.285 -8.003 -15.070 1.00 81.12 225 VAL A CA 1
ATOM 1814 C C . VAL A 1 225 ? 8.277 -8.152 -16.214 1.00 81.12 225 VAL A C 1
ATOM 1816 O O . VAL A 1 225 ? 8.402 -9.059 -17.033 1.00 81.12 225 VAL A O 1
ATOM 1819 N N . LEU A 1 226 ? 7.334 -7.213 -16.352 1.00 76.19 226 LEU A N 1
ATOM 1820 C CA . LEU A 1 226 ? 6.350 -7.221 -17.444 1.00 76.19 226 LEU A CA 1
ATOM 1821 C C . LEU A 1 226 ? 6.969 -7.035 -18.841 1.00 76.19 226 LEU A C 1
ATOM 1823 O O . LEU A 1 226 ? 6.379 -7.468 -19.829 1.00 76.19 226 LEU A O 1
ATOM 1827 N N . CYS A 1 227 ? 8.154 -6.427 -18.946 1.00 71.56 227 CYS A N 1
ATOM 1828 C CA . CYS A 1 227 ? 8.876 -6.333 -20.215 1.00 71.56 227 CYS A CA 1
ATOM 1829 C C . CYS A 1 227 ? 9.411 -7.682 -20.719 1.00 71.56 227 CYS A C 1
ATOM 1831 O O . CYS A 1 227 ? 9.834 -7.749 -21.871 1.00 71.56 227 CYS A O 1
ATOM 1833 N N . GLY A 1 228 ? 9.457 -8.723 -19.878 1.00 76.12 228 GLY A N 1
ATOM 1834 C CA . GLY A 1 228 ? 10.158 -9.972 -20.193 1.00 76.12 228 GLY A CA 1
ATOM 1835 C C . GLY A 1 228 ? 11.681 -9.811 -20.283 1.00 76.12 228 GLY A C 1
ATOM 1836 O O . GLY A 1 228 ? 12.359 -10.672 -20.836 1.00 76.12 228 GLY A O 1
ATOM 1837 N N . ALA A 1 229 ? 12.222 -8.702 -19.773 1.00 75.50 229 ALA A N 1
ATOM 1838 C CA . ALA A 1 229 ? 13.659 -8.486 -19.673 1.00 75.50 229 ALA A CA 1
ATOM 1839 C C . ALA A 1 229 ? 14.222 -9.223 -18.450 1.00 75.50 229 ALA A C 1
ATOM 1841 O O . ALA A 1 229 ? 13.534 -9.371 -17.438 1.00 75.50 229 ALA A O 1
ATOM 1842 N N . LEU A 1 230 ? 15.499 -9.605 -18.500 1.00 79.88 230 LEU A N 1
ATOM 1843 C CA . LEU A 1 230 ? 16.212 -10.078 -17.320 1.00 79.88 230 LEU A CA 1
ATOM 1844 C C . LEU A 1 230 ? 16.369 -8.918 -16.328 1.00 79.88 230 LEU A C 1
ATOM 1846 O O . LEU A 1 230 ? 17.111 -7.959 -16.570 1.00 79.88 230 LEU A O 1
ATOM 1850 N N . ALA A 1 231 ? 15.648 -9.005 -15.212 1.00 83.62 231 ALA A N 1
ATOM 1851 C CA . ALA A 1 231 ? 15.729 -8.045 -14.123 1.00 83.62 231 ALA A CA 1
ATOM 1852 C C . ALA A 1 231 ? 17.009 -8.287 -13.310 1.00 83.62 231 ALA A C 1
ATOM 1854 O O . ALA A 1 231 ? 17.138 -9.307 -12.639 1.00 83.62 231 ALA A O 1
ATOM 1855 N N . VAL A 1 232 ? 17.948 -7.342 -13.337 1.00 86.00 232 VAL A N 1
ATOM 1856 C CA . VAL A 1 232 ? 19.138 -7.377 -12.477 1.00 86.00 232 VAL A CA 1
ATOM 1857 C C . VAL A 1 232 ? 18.828 -6.585 -11.213 1.00 86.00 232 VAL A C 1
ATOM 1859 O O . VAL A 1 232 ? 18.866 -5.353 -11.221 1.00 86.00 232 VAL A O 1
ATOM 1862 N N . TRP A 1 233 ? 18.471 -7.279 -10.135 1.00 84.44 233 TRP A N 1
ATOM 1863 C CA . TRP A 1 233 ? 18.218 -6.653 -8.839 1.00 84.44 233 TRP A CA 1
ATOM 1864 C C . TRP A 1 233 ? 19.547 -6.278 -8.180 1.00 84.44 233 TRP A C 1
ATOM 1866 O O . TRP A 1 233 ? 20.348 -7.140 -7.831 1.00 84.44 233 TRP A O 1
ATOM 1876 N N . VAL A 1 234 ? 19.786 -4.978 -8.009 1.00 82.81 234 VAL A N 1
ATOM 1877 C CA . VAL A 1 234 ? 20.949 -4.470 -7.275 1.00 82.81 234 VAL A CA 1
ATOM 1878 C C . VAL A 1 234 ? 20.566 -4.332 -5.811 1.00 82.81 234 VAL A C 1
ATOM 1880 O O . VAL A 1 234 ? 19.807 -3.432 -5.439 1.00 82.81 234 VAL A O 1
ATOM 1883 N N . ASP A 1 235 ? 21.047 -5.274 -5.010 1.00 76.69 235 ASP A N 1
ATOM 1884 C CA . ASP A 1 235 ? 20.630 -5.416 -3.625 1.00 76.69 235 ASP A CA 1
ATOM 1885 C C . ASP A 1 235 ? 21.398 -4.498 -2.667 1.00 76.69 235 ASP A C 1
ATOM 1887 O O . ASP A 1 235 ? 22.523 -4.070 -2.951 1.00 76.69 235 ASP A O 1
ATOM 1891 N N . LYS A 1 236 ? 20.803 -4.191 -1.509 1.00 75.50 236 LYS A N 1
ATOM 1892 C CA . LYS A 1 236 ? 21.564 -3.584 -0.405 1.00 75.50 236 LYS A CA 1
ATOM 1893 C C . LYS A 1 236 ? 22.326 -4.677 0.350 1.00 75.50 236 LYS A C 1
ATOM 1895 O O . LYS A 1 236 ? 21.856 -5.805 0.407 1.00 75.50 236 LYS A O 1
ATOM 1900 N N . PRO A 1 237 ? 23.445 -4.356 1.026 1.00 74.50 237 PRO A N 1
ATOM 1901 C CA . PRO A 1 237 ? 24.292 -5.359 1.682 1.00 74.50 237 PRO A CA 1
ATOM 1902 C C . PRO A 1 237 ? 23.617 -6.196 2.783 1.00 74.50 237 PRO A C 1
ATOM 1904 O O . PRO A 1 237 ? 24.213 -7.151 3.267 1.00 74.50 237 PRO A O 1
ATOM 1907 N N . SER A 1 238 ? 22.420 -5.822 3.243 1.00 78.50 238 SER A N 1
ATOM 1908 C CA . SER A 1 238 ? 21.713 -6.518 4.316 1.00 78.50 238 SER A CA 1
ATOM 1909 C C . SER A 1 238 ? 20.252 -6.733 3.950 1.00 78.50 238 SER A C 1
ATOM 1911 O O . SER A 1 238 ? 19.536 -5.768 3.680 1.00 78.50 238 SER A O 1
ATOM 1913 N N . GLU A 1 239 ? 19.780 -7.977 4.070 1.00 73.31 239 GLU A N 1
ATOM 1914 C CA . GLU A 1 239 ? 18.371 -8.342 3.869 1.00 73.31 239 GLU A CA 1
ATOM 1915 C C . GLU A 1 239 ? 17.404 -7.530 4.739 1.00 73.31 239 GLU A C 1
ATOM 1917 O O . GLU A 1 239 ? 16.265 -7.265 4.358 1.00 73.31 239 GLU A O 1
ATOM 1922 N N . THR A 1 240 ? 17.851 -7.118 5.929 1.00 79.62 240 THR A N 1
ATOM 1923 C CA . THR A 1 240 ? 17.037 -6.309 6.849 1.00 79.62 240 THR A CA 1
ATOM 1924 C C . THR A 1 240 ? 16.785 -4.900 6.319 1.00 79.62 240 THR A C 1
ATOM 1926 O O . THR A 1 240 ? 15.883 -4.203 6.783 1.00 79.62 240 THR A O 1
ATOM 1929 N N . GLN A 1 241 ? 17.563 -4.473 5.324 1.00 80.06 241 GLN A N 1
ATOM 1930 C CA . GLN A 1 241 ? 17.456 -3.157 4.718 1.00 80.06 241 GLN A CA 1
ATOM 1931 C C . GLN A 1 241 ? 16.609 -3.125 3.448 1.00 80.06 241 GLN A C 1
ATOM 1933 O O . GLN A 1 241 ? 16.380 -2.030 2.924 1.00 80.06 241 GLN A O 1
ATOM 1938 N N . LEU A 1 242 ? 16.149 -4.286 2.985 1.00 85.94 242 LEU A N 1
ATOM 1939 C CA . LEU A 1 242 ? 15.375 -4.408 1.761 1.00 85.94 242 LEU A CA 1
ATOM 1940 C C . LEU A 1 242 ? 13.921 -4.078 2.014 1.00 85.94 242 LEU A C 1
ATOM 1942 O O . LEU A 1 242 ? 13.294 -4.587 2.949 1.00 85.94 242 LEU A O 1
ATOM 1946 N N . TYR A 1 243 ? 13.392 -3.226 1.155 1.00 90.25 243 TYR A N 1
ATOM 1947 C CA . TYR A 1 243 ? 11.977 -2.973 1.069 1.00 90.25 243 TYR A CA 1
ATOM 1948 C C . TYR A 1 243 ? 11.302 -4.092 0.282 1.00 90.25 243 TYR A C 1
ATOM 1950 O O . TYR A 1 243 ? 11.783 -4.553 -0.751 1.00 90.25 243 TYR A O 1
ATOM 1958 N N . ARG A 1 244 ? 10.148 -4.521 0.780 1.00 89.62 244 ARG A N 1
ATOM 1959 C CA . ARG A 1 244 ? 9.316 -5.550 0.163 1.00 89.62 244 ARG A CA 1
ATOM 1960 C C . ARG A 1 244 ? 7.931 -4.992 -0.114 1.00 89.62 244 ARG A C 1
ATOM 1962 O O . ARG A 1 244 ? 7.353 -4.344 0.757 1.00 89.62 244 ARG A O 1
ATOM 1969 N N . GLU A 1 245 ? 7.401 -5.283 -1.299 1.00 89.50 245 GLU A N 1
ATOM 1970 C CA . GLU A 1 245 ? 5.971 -5.162 -1.598 1.00 89.50 245 GLU A CA 1
ATOM 1971 C C . GLU A 1 245 ? 5.260 -6.511 -1.430 1.00 89.50 245 GLU A C 1
ATOM 1973 O O . GLU A 1 245 ? 5.896 -7.566 -1.383 1.00 89.50 245 GLU A O 1
ATOM 1978 N N . TYR A 1 246 ? 3.923 -6.489 -1.418 1.00 88.00 246 TYR A N 1
ATOM 1979 C CA . TYR A 1 246 ? 3.098 -7.684 -1.209 1.00 88.00 246 TYR A CA 1
ATOM 1980 C C . TYR A 1 246 ? 3.364 -8.780 -2.260 1.00 88.00 246 TYR A C 1
ATOM 1982 O O . TYR A 1 246 ? 3.171 -9.960 -1.987 1.00 88.00 246 TYR A O 1
ATOM 1990 N N . TRP A 1 247 ? 3.819 -8.405 -3.458 1.00 87.31 247 TRP A N 1
ATOM 1991 C CA . TRP A 1 247 ? 4.050 -9.322 -4.571 1.00 87.31 247 TRP A CA 1
ATOM 1992 C C . TRP A 1 247 ? 5.510 -9.778 -4.715 1.00 87.31 247 TRP A C 1
ATOM 1994 O O . TRP A 1 247 ? 5.779 -10.688 -5.493 1.00 87.31 247 TRP A O 1
ATOM 2004 N N . TYR A 1 248 ? 6.455 -9.206 -3.958 1.00 87.56 248 TYR A N 1
ATOM 2005 C CA . TYR A 1 248 ? 7.884 -9.532 -4.093 1.00 87.56 248 TYR A CA 1
ATOM 2006 C C . TYR A 1 248 ? 8.199 -10.989 -3.748 1.00 87.56 248 TYR A C 1
ATOM 2008 O O . TYR A 1 248 ? 9.163 -11.535 -4.259 1.00 87.56 248 TYR A O 1
ATOM 2016 N N . ARG A 1 249 ? 7.382 -11.640 -2.913 1.00 82.69 249 ARG A N 1
ATOM 2017 C CA . ARG A 1 249 ? 7.578 -13.053 -2.551 1.00 82.69 249 ARG A CA 1
ATOM 2018 C C . ARG A 1 249 ? 7.304 -14.049 -3.686 1.00 82.69 249 ARG A C 1
ATOM 2020 O O . ARG A 1 249 ? 7.456 -15.245 -3.474 1.00 82.69 249 ARG A O 1
ATOM 2027 N N . PHE A 1 250 ? 6.761 -13.575 -4.807 1.00 83.19 250 PHE A N 1
ATOM 2028 C CA . PHE A 1 250 ? 6.470 -14.398 -5.982 1.00 83.19 250 PHE A CA 1
ATOM 2029 C C . PHE A 1 250 ? 7.567 -14.290 -7.053 1.00 83.19 250 PHE A C 1
ATOM 2031 O O . PHE A 1 250 ? 7.421 -14.894 -8.114 1.00 83.19 250 PHE A O 1
ATOM 2038 N N . LEU A 1 251 ? 8.608 -13.488 -6.796 1.00 80.19 251 LEU A N 1
ATOM 2039 C CA . LEU A 1 251 ? 9.846 -13.433 -7.574 1.00 80.19 251 LEU A CA 1
ATOM 2040 C C . LEU A 1 251 ? 10.873 -14.390 -6.970 1.00 80.19 251 LEU A C 1
ATOM 2042 O O . LEU A 1 251 ? 11.616 -14.993 -7.771 1.00 80.19 251 LEU A O 1
#

Mean predicted aligned error: 11.39 Å

Solvent-accessible surface area (backbone atoms only — not comparable to full-atom values): 14866 Å² total; per-residue (Å²): 103,72,70,53,65,46,43,48,92,38,62,90,80,50,87,50,72,68,54,43,50,48,37,62,66,47,64,69,47,90,83,31,77,85,73,50,39,53,36,34,42,31,36,50,94,86,39,83,45,78,49,58,71,71,95,73,82,50,73,53,54,50,28,31,52,50,13,52,53,37,48,54,74,78,42,86,62,70,73,45,74,45,22,35,40,70,44,63,65,37,64,55,81,48,36,89,70,88,35,73,30,30,21,33,27,40,38,63,92,44,59,46,26,65,32,80,39,34,66,53,28,27,32,71,42,55,79,78,70,16,45,60,32,78,46,77,45,75,66,91,41,94,85,52,86,56,80,42,55,45,78,18,88,24,83,57,41,68,50,39,71,71,54,62,70,78,67,67,58,72,86,86,66,60,74,71,53,61,55,44,53,72,70,35,77,80,66,53,72,71,58,87,75,59,84,59,80,61,76,83,71,32,78,52,82,36,69,65,43,51,36,60,66,60,96,28,60,42,82,58,50,66,56,40,57,74,45,73,24,49,68,43,74,58,76,71,100,43,76,63,74,42,52,41,44,71,65,56,86,80,110

Foldseek 3Di:
DQQCVLCVVQPVPHCDPVLQVCLQVAFDDPPPPVSWFKWKWWDDPLDIDIDTDDDDDDPLNVLLVLLVNLCSVVDPDDTDIHMEGLDQADSCVGPVDQGAYEYQKDFPSDSHRHDPGSLCSNQVRNPPWRQFPQDQPDPPDPVPPARQGFGTPDPVVVVCQQDVQPPFDPPPDDPVVVVVCVVPPVVSPPVNPDNPPPRRPPVLVDQEGEDDQDSARDPVVVVCVVSNHHYHYDDDPDSRPHMDGSCNVVD